Protein AF-A0A9X0HJ70-F1 (afdb_monomer)

Secondary structure (DSSP, 8-state):
-----------S--------------------------S--TTPEEEEEPPHHHHHHHHT-TT--------EEEEE-TTTS-SS-EEEEE--SSTTTTTS-TT-EEEEEEPPGGGGGGPPTTEEEEEEETTTEEEEEEEEEEGGGTEEEEE-SSTTSPPEEEETTTEEEEEEEEEEE-S----HHHHHHHHHHHHHHHHHHHHHHHHHHHHHHT-------------

Mean predicted aligned error: 16.43 Å

Organism: Solirubrum puertoriconensis (NCBI:txid1751427)

pLDDT: mean 73.76, std 23.4, range [25.69, 97.69]

Foldseek 3Di:
DDDDDDDDDDDDDDDDDDDDDDDDDDDDDDPPPPPPDPPDPVPWDKAFEFDPVLQVVLQVFPPPPPDRPRPDIDTHHCVQDPDAHKYKYAADDCQQPPVDDGRKIWIWGWDPPVCLQVDDFQFFKFWAFGNGGTHTFRWDDDVVVQWIWGHTPPPVDDIDIDHVVGTPTIITTRDMDDPDPDDPVVVVVVVVVVVVVVVVVVVVVVVVVVVVVPDDDPPPDDDDDDD

Radius of gyration: 34.44 Å; Cα contacts (8 Å, |Δi|>4): 300; chains: 1; bounding box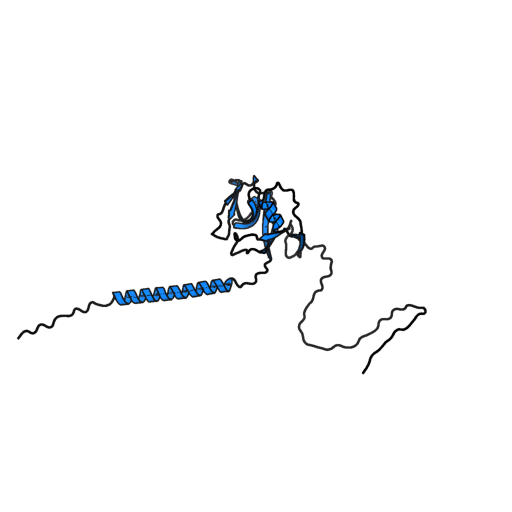: 66×74×134 Å

Sequence (227 aa):
MLKPDVIVRDGDQAFIAEAKNYAKPEVAHTDTHVVTLDSAHADNTAAPVYNVKAAANYLAGYDSQEQVEQLDVISFPRFMVKGGEHAVFPVIGDSMEPTFLAKDYVLCRKIPQSDWQYVNDLTVCVVVSKPHGLQLKRVKVRPDEHLVRCKSDNRRHHSFNLDFAEVVELWRFEWRLTANAENITEDIFLKVDRLEDNLEDLRQTFQSLVAASNVPLVRAGRNNPAQ

Structure (mmCIF, N/CA/C/O backbone):
data_AF-A0A9X0HJ70-F1
#
_entry.id   AF-A0A9X0HJ70-F1
#
loop_
_atom_site.group_PDB
_atom_site.id
_atom_site.type_symbol
_atom_site.label_atom_id
_atom_site.label_alt_id
_atom_site.label_comp_id
_atom_site.label_asym_id
_atom_site.label_entity_id
_atom_site.label_seq_id
_atom_site.pdbx_PDB_ins_code
_atom_site.Cartn_x
_atom_site.Cartn_y
_atom_site.Cartn_z
_atom_site.occupancy
_atom_site.B_iso_or_equiv
_atom_site.auth_seq_id
_atom_site.auth_comp_id
_atom_site.auth_asym_id
_atom_site.auth_atom_id
_atom_site.pdbx_PDB_model_num
ATOM 1 N N . MET A 1 1 ? 44.667 -46.709 17.890 1.00 39.22 1 MET A N 1
ATOM 2 C CA . MET A 1 1 ? 43.371 -46.814 17.187 1.00 39.22 1 MET A CA 1
ATOM 3 C C . MET A 1 1 ? 42.459 -47.669 18.055 1.00 39.22 1 MET A C 1
ATOM 5 O O . MET A 1 1 ? 42.966 -48.648 18.582 1.00 39.22 1 MET A O 1
ATOM 9 N N . LEU A 1 2 ? 41.182 -47.276 18.157 1.00 25.69 2 LEU A N 1
ATOM 10 C CA . LEU A 1 2 ? 40.052 -47.871 18.903 1.00 25.69 2 LEU A CA 1
ATOM 11 C C . LEU A 1 2 ? 39.732 -47.276 20.297 1.00 25.69 2 LEU A C 1
ATOM 13 O O . LEU A 1 2 ? 40.503 -47.390 21.243 1.00 25.69 2 LEU A O 1
ATOM 17 N N . LYS A 1 3 ? 38.535 -46.654 20.337 1.00 45.47 3 LYS A N 1
ATOM 18 C CA . LYS A 1 3 ? 37.554 -46.505 21.446 1.00 45.47 3 LYS A CA 1
ATOM 19 C C . LYS A 1 3 ? 37.466 -47.800 22.299 1.00 45.47 3 LYS A C 1
ATOM 21 O O . LYS A 1 3 ? 37.788 -48.832 21.708 1.00 45.47 3 LYS A O 1
ATOM 26 N N . PRO A 1 4 ? 36.954 -47.843 23.560 1.00 41.00 4 PRO A N 1
ATOM 27 C CA . PRO A 1 4 ? 35.772 -47.115 24.068 1.00 41.00 4 PRO A CA 1
ATOM 28 C C . PRO A 1 4 ? 35.747 -46.796 25.599 1.00 41.00 4 PRO A C 1
ATOM 30 O O . PRO A 1 4 ? 36.740 -46.961 26.296 1.00 41.00 4 PRO A O 1
ATOM 33 N N . ASP A 1 5 ? 34.569 -46.337 26.048 1.00 30.89 5 ASP A N 1
ATOM 34 C CA . ASP A 1 5 ? 33.936 -46.373 27.383 1.00 30.89 5 ASP A CA 1
ATOM 35 C C . ASP A 1 5 ? 34.541 -45.650 28.594 1.00 30.89 5 ASP A C 1
ATOM 37 O O . ASP A 1 5 ? 35.638 -45.959 29.042 1.00 30.89 5 ASP A O 1
ATOM 41 N N . VAL A 1 6 ? 33.695 -44.844 29.258 1.00 30.64 6 VAL A N 1
ATOM 42 C CA . VAL A 1 6 ? 33.570 -44.903 30.724 1.00 30.64 6 VAL A CA 1
ATOM 43 C C . VAL A 1 6 ? 32.093 -44.799 31.124 1.00 30.64 6 VAL A C 1
ATOM 45 O O . VAL A 1 6 ? 31.495 -43.727 31.134 1.00 30.64 6 VAL A O 1
ATOM 48 N N . ILE A 1 7 ? 31.529 -45.952 31.482 1.00 32.91 7 ILE A N 1
ATOM 49 C CA . ILE A 1 7 ? 30.473 -46.077 32.488 1.00 32.91 7 ILE A CA 1
ATOM 50 C C . ILE A 1 7 ? 31.190 -46.215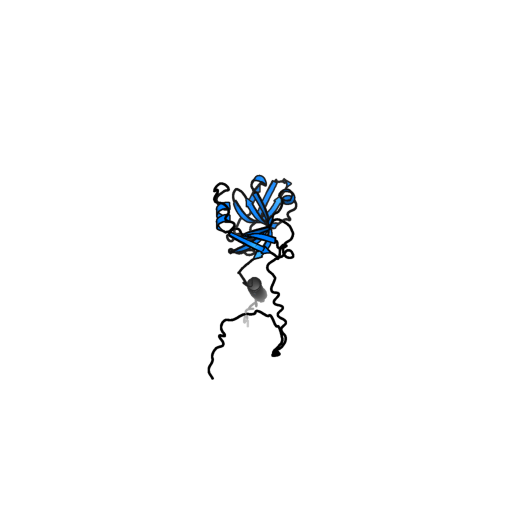 33.838 1.00 32.91 7 ILE A C 1
ATOM 52 O O . ILE A 1 7 ? 32.081 -47.055 33.955 1.00 32.91 7 ILE A O 1
ATOM 56 N N . VAL A 1 8 ? 30.767 -45.481 34.871 1.00 29.66 8 VAL A N 1
ATOM 57 C CA . VAL A 1 8 ? 30.983 -45.889 36.272 1.00 29.66 8 VAL A CA 1
ATOM 58 C C . VAL A 1 8 ? 29.644 -45.867 37.009 1.00 29.66 8 VAL A C 1
ATOM 60 O O . VAL A 1 8 ? 28.823 -44.975 36.810 1.00 29.66 8 VAL A O 1
ATOM 63 N N . ARG A 1 9 ? 29.430 -46.937 37.780 1.00 30.66 9 ARG A N 1
ATOM 64 C CA . ARG A 1 9 ? 28.230 -47.323 38.529 1.00 30.66 9 ARG A CA 1
ATOM 65 C C . ARG A 1 9 ? 28.126 -46.630 39.896 1.00 30.66 9 ARG A C 1
ATOM 67 O O . ARG A 1 9 ? 29.147 -46.306 40.482 1.00 30.66 9 ARG A O 1
ATOM 74 N N . ASP A 1 10 ? 26.874 -46.531 40.345 1.00 32.81 10 ASP A N 1
ATOM 75 C CA . ASP A 1 10 ? 26.283 -46.613 41.698 1.00 32.81 10 ASP A CA 1
ATOM 76 C C . ASP A 1 10 ? 27.148 -46.377 42.959 1.00 32.81 10 ASP A C 1
ATOM 78 O O . ASP A 1 10 ? 28.184 -47.014 43.147 1.00 32.81 10 ASP A O 1
ATOM 82 N N . GLY A 1 11 ? 26.618 -45.556 43.878 1.00 34.06 11 GLY A N 1
ATOM 83 C CA . GLY A 1 11 ? 27.112 -45.376 45.250 1.00 34.06 11 GLY A CA 1
ATOM 84 C C . GLY A 1 11 ? 27.466 -43.931 45.621 1.00 34.06 11 GLY A C 1
ATOM 85 O O . GLY A 1 11 ? 28.540 -43.457 45.281 1.00 34.06 11 GLY A O 1
ATOM 86 N N . ASP A 1 12 ? 26.544 -43.278 46.335 1.00 40.19 12 ASP A N 1
ATOM 87 C CA . ASP A 1 12 ? 26.685 -42.130 47.244 1.00 40.19 12 ASP A CA 1
ATOM 88 C C . ASP A 1 12 ? 27.698 -40.998 46.947 1.00 40.19 12 ASP A C 1
ATOM 90 O O . ASP A 1 12 ? 28.913 -41.157 47.001 1.00 40.19 12 ASP A O 1
ATOM 94 N N . GLN A 1 13 ? 27.120 -39.788 46.895 1.00 29.91 13 GLN A N 1
ATOM 95 C CA . GLN A 1 13 ? 27.697 -38.439 47.038 1.00 29.91 13 GLN A CA 1
ATOM 96 C C . GLN A 1 13 ? 27.885 -37.614 45.754 1.00 29.91 13 GLN A C 1
ATOM 98 O O . GLN A 1 13 ? 28.714 -37.874 44.889 1.00 29.91 13 GLN A O 1
ATOM 103 N N . ALA A 1 14 ? 27.101 -36.535 45.695 1.00 37.00 14 ALA A N 1
ATOM 104 C CA . ALA A 1 14 ? 27.207 -35.436 44.749 1.00 37.00 14 ALA A CA 1
ATOM 105 C C . ALA A 1 14 ? 28.241 -34.414 45.224 1.00 37.00 14 ALA A C 1
ATOM 107 O O . ALA A 1 14 ? 28.124 -33.988 46.365 1.00 37.00 14 ALA A O 1
ATOM 108 N N . PHE A 1 15 ? 29.133 -33.930 44.348 1.00 27.70 15 PHE A N 1
ATOM 109 C CA . PHE A 1 15 ? 29.767 -32.609 44.483 1.00 27.70 15 PHE A CA 1
ATOM 110 C C . PHE A 1 15 ? 30.166 -32.022 43.117 1.00 27.70 15 PHE A C 1
ATOM 112 O O . PHE A 1 15 ? 30.661 -32.718 42.234 1.00 27.70 15 PHE A O 1
ATOM 119 N N . ILE A 1 16 ? 29.927 -30.714 42.979 1.00 38.12 16 ILE A N 1
ATOM 120 C CA . ILE A 1 16 ? 30.311 -29.840 41.863 1.00 38.12 16 ILE A CA 1
ATOM 121 C C . ILE A 1 16 ? 31.795 -29.479 42.004 1.00 38.12 16 ILE A C 1
ATOM 123 O O . ILE A 1 16 ? 32.222 -29.080 43.087 1.00 38.12 16 ILE A O 1
ATOM 127 N N . ALA A 1 17 ? 32.558 -29.533 40.909 1.00 29.08 17 ALA A N 1
ATOM 128 C CA . ALA A 1 17 ? 33.852 -28.861 40.807 1.00 29.08 17 ALA A CA 1
ATOM 129 C C . ALA A 1 17 ? 34.117 -28.402 39.364 1.00 29.08 17 ALA A C 1
ATOM 131 O O . ALA A 1 17 ? 34.301 -29.212 38.457 1.00 29.08 17 ALA A O 1
ATOM 132 N N . GLU A 1 18 ? 34.151 -27.085 39.163 1.00 37.06 18 GLU A N 1
ATOM 133 C CA . GLU A 1 18 ? 34.793 -26.453 38.011 1.00 37.06 18 GLU A CA 1
ATOM 134 C C . GLU A 1 18 ? 36.319 -26.501 38.176 1.00 37.06 18 GLU A C 1
ATOM 136 O O . GLU A 1 18 ? 36.825 -26.180 39.250 1.00 37.06 18 GLU A O 1
ATOM 141 N N . ALA A 1 19 ? 37.053 -26.794 37.095 1.00 29.70 19 ALA A N 1
ATOM 142 C CA . ALA A 1 19 ? 38.222 -26.005 36.690 1.00 29.70 19 ALA A CA 1
ATOM 143 C C . ALA A 1 19 ? 38.851 -26.484 35.363 1.00 29.70 19 ALA A C 1
ATOM 145 O O . ALA A 1 19 ? 39.456 -27.548 35.289 1.00 29.70 19 ALA A O 1
ATOM 146 N N . LYS A 1 20 ? 38.863 -25.537 34.414 1.00 28.22 20 LYS A N 1
ATOM 147 C CA . LYS A 1 20 ? 39.987 -25.136 33.542 1.00 28.22 20 LYS A CA 1
ATOM 148 C C . LYS A 1 20 ? 40.281 -25.902 32.237 1.00 28.22 20 LYS A C 1
ATOM 150 O O . LYS A 1 20 ? 40.902 -26.954 32.214 1.00 28.22 20 LYS A O 1
ATOM 155 N N . ASN A 1 21 ? 39.978 -25.172 31.156 1.00 39.69 21 ASN A N 1
ATOM 156 C CA . ASN A 1 21 ? 40.839 -24.763 30.034 1.00 39.69 21 ASN A CA 1
ATOM 157 C C . ASN A 1 21 ? 41.731 -25.801 29.338 1.00 39.69 21 ASN A C 1
ATOM 159 O O . ASN A 1 21 ? 42.786 -26.168 29.846 1.00 39.69 21 ASN A O 1
ATOM 163 N N . TYR A 1 22 ? 41.427 -26.028 28.056 1.00 29.39 22 TYR A N 1
ATOM 164 C CA . TYR A 1 22 ? 42.431 -26.276 27.020 1.00 29.39 22 TYR A CA 1
ATOM 165 C C . TYR A 1 22 ? 42.235 -25.330 25.830 1.00 29.39 22 TYR A C 1
ATOM 167 O O . TYR A 1 22 ? 41.152 -24.806 25.585 1.00 29.39 22 TYR A O 1
ATOM 175 N N . ALA A 1 23 ? 43.361 -25.055 25.182 1.00 28.94 23 ALA A N 1
ATOM 176 C CA . ALA A 1 23 ? 43.704 -23.822 24.500 1.00 28.94 23 ALA A CA 1
ATOM 177 C C . ALA A 1 23 ? 43.106 -23.613 23.094 1.00 28.94 23 ALA A C 1
ATOM 179 O O . ALA A 1 23 ? 42.791 -24.542 22.356 1.00 28.94 23 ALA A O 1
ATOM 180 N N . LYS A 1 24 ? 43.062 -22.320 22.759 1.00 32.75 24 LYS A N 1
ATOM 181 C CA . LYS A 1 24 ? 42.784 -21.625 21.493 1.00 32.75 24 LYS A CA 1
ATOM 182 C C . LYS A 1 24 ? 43.475 -22.244 20.259 1.00 32.75 24 LYS A C 1
ATOM 184 O O . LYS A 1 24 ? 44.693 -22.421 20.297 1.00 32.75 24 LYS A O 1
ATOM 189 N N . PRO A 1 25 ? 42.779 -22.376 19.114 1.00 31.02 25 PRO A N 1
ATOM 190 C CA . PRO A 1 25 ? 43.375 -22.123 17.816 1.00 31.02 25 PRO A CA 1
ATOM 191 C C . PRO A 1 25 ? 42.965 -20.724 17.347 1.00 31.02 25 PRO A C 1
ATOM 193 O O . PRO A 1 25 ? 41.796 -20.352 17.293 1.00 31.02 25 PRO A O 1
ATOM 196 N N . GLU A 1 26 ? 43.979 -19.923 17.072 1.00 37.84 26 GLU A N 1
ATOM 197 C CA . GLU A 1 26 ? 43.878 -18.594 16.496 1.00 37.84 26 GLU A CA 1
ATOM 198 C C . GLU A 1 26 ? 43.617 -18.720 14.995 1.00 37.84 26 GLU A C 1
ATOM 200 O O . GLU A 1 26 ? 44.437 -19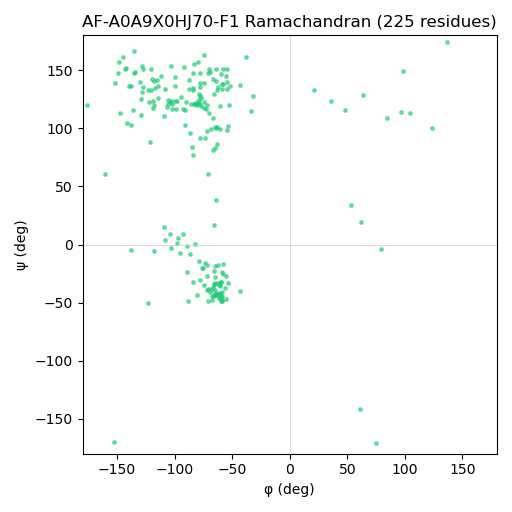.288 14.278 1.00 37.84 26 GLU A O 1
ATOM 205 N N . VAL A 1 27 ? 42.481 -18.202 14.525 1.00 39.16 27 VAL A N 1
ATOM 206 C CA . VAL A 1 27 ? 42.225 -17.972 13.100 1.00 39.16 27 VAL A CA 1
ATOM 207 C C . VAL A 1 27 ? 41.551 -16.607 12.953 1.00 39.16 27 VAL A C 1
ATOM 209 O O . VAL A 1 27 ? 40.717 -16.216 13.764 1.00 39.16 27 VAL A O 1
ATOM 212 N N . ALA A 1 28 ? 42.033 -15.875 11.956 1.00 35.72 28 ALA A N 1
ATOM 213 C CA . ALA A 1 28 ? 41.941 -14.439 11.746 1.00 35.72 28 ALA A CA 1
ATOM 214 C C . ALA A 1 28 ? 40.528 -13.821 11.757 1.00 35.72 28 ALA A C 1
ATOM 216 O O . ALA A 1 28 ? 39.546 -14.437 11.350 1.00 35.72 28 ALA A O 1
ATOM 217 N N . HIS A 1 29 ? 40.492 -12.550 12.176 1.00 46.09 29 HIS A N 1
ATOM 218 C CA . HIS A 1 29 ? 39.356 -11.628 12.199 1.00 46.09 29 HIS A CA 1
ATOM 219 C C . HIS A 1 29 ? 38.352 -11.795 11.049 1.00 46.09 29 HIS A C 1
ATOM 221 O O . HIS A 1 29 ? 38.619 -11.432 9.908 1.00 46.09 29 HIS A O 1
ATOM 227 N N . THR A 1 30 ? 37.137 -12.185 11.414 1.00 36.56 30 THR A N 1
ATOM 228 C CA . THR A 1 30 ? 35.912 -11.484 11.010 1.00 36.56 30 THR A CA 1
ATOM 229 C C . THR A 1 30 ? 34.994 -11.530 12.223 1.00 36.56 30 THR A C 1
ATOM 231 O O . THR A 1 30 ? 34.476 -12.591 12.567 1.00 36.56 30 THR A O 1
ATOM 234 N N . ASP A 1 31 ? 34.859 -10.406 12.929 1.00 35.50 31 ASP A N 1
ATOM 235 C CA . ASP A 1 31 ? 33.955 -10.274 14.075 1.00 35.50 31 ASP A CA 1
ATOM 236 C C . ASP A 1 31 ? 32.508 -10.423 13.591 1.00 35.50 31 ASP A C 1
ATOM 238 O O . ASP A 1 31 ? 31.802 -9.457 13.307 1.00 35.50 31 ASP A O 1
ATOM 242 N N . THR A 1 32 ? 32.053 -11.667 13.454 1.00 35.06 32 THR A N 1
ATOM 243 C CA . THR A 1 32 ? 30.634 -11.954 13.292 1.00 35.06 32 THR A CA 1
ATOM 244 C C . THR A 1 32 ? 30.028 -11.851 14.681 1.00 35.06 32 THR A C 1
ATOM 246 O O . THR A 1 32 ? 30.019 -12.814 15.447 1.00 35.06 32 THR A O 1
ATOM 249 N N . HIS A 1 33 ? 29.542 -10.661 15.025 1.00 42.81 33 HIS A N 1
ATOM 250 C CA . HIS A 1 33 ? 28.672 -10.475 16.179 1.00 42.81 33 HIS A CA 1
ATOM 251 C C . HIS A 1 33 ? 27.341 -11.187 15.907 1.00 42.81 33 HIS A C 1
ATOM 253 O O . HIS A 1 33 ? 26.361 -10.573 15.489 1.00 42.81 33 HIS A O 1
ATOM 259 N N . VAL A 1 34 ? 27.294 -12.503 16.118 1.00 38.47 34 VAL A N 1
ATOM 260 C CA . VAL A 1 34 ? 26.025 -13.221 16.228 1.00 38.47 34 VAL A CA 1
ATOM 261 C C . VAL A 1 34 ? 25.445 -12.846 17.584 1.00 38.47 34 VAL A C 1
ATOM 263 O O . VAL A 1 34 ? 25.760 -13.450 18.605 1.00 38.47 34 VAL A O 1
ATOM 266 N N . VAL A 1 35 ? 24.634 -11.792 17.604 1.00 43.62 35 VAL A N 1
ATOM 267 C CA . VAL A 1 35 ? 23.811 -11.479 18.768 1.00 43.62 35 VAL A CA 1
ATOM 268 C C . VAL A 1 35 ? 22.706 -12.529 18.806 1.00 43.62 35 VAL A C 1
ATOM 270 O O . VAL A 1 35 ? 21.715 -12.435 18.084 1.00 43.62 35 VAL A O 1
ATOM 273 N N . THR A 1 36 ? 22.889 -13.567 19.618 1.00 39.84 36 THR A N 1
ATOM 274 C CA . THR A 1 36 ? 21.786 -14.428 20.044 1.00 39.84 36 THR A CA 1
ATOM 275 C C . THR A 1 36 ? 20.849 -13.570 20.884 1.00 39.84 36 THR A C 1
ATOM 277 O O . THR A 1 36 ? 21.158 -13.240 22.026 1.00 39.84 36 THR A O 1
ATOM 280 N N . LEU A 1 37 ? 19.750 -13.121 20.277 1.00 46.22 37 LEU A N 1
ATOM 281 C CA . LEU A 1 37 ? 18.715 -12.362 20.968 1.00 46.22 37 LEU A CA 1
ATOM 282 C C . LEU A 1 37 ? 17.992 -13.306 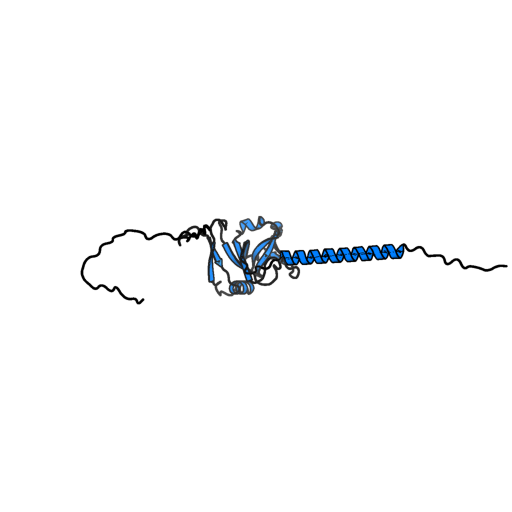21.931 1.00 46.22 37 LEU A C 1
ATOM 284 O O . LEU A 1 37 ? 17.312 -14.235 21.493 1.00 46.22 37 LEU A O 1
ATOM 288 N N . ASP A 1 38 ? 18.153 -13.060 23.231 1.00 44.31 38 ASP A N 1
ATOM 289 C CA . ASP A 1 38 ? 17.361 -13.711 24.267 1.00 44.31 38 ASP A CA 1
ATOM 290 C C . ASP A 1 38 ? 15.866 -13.511 23.987 1.00 44.31 38 ASP A C 1
ATOM 292 O O . ASP A 1 38 ? 15.384 -12.417 23.665 1.00 44.31 38 ASP A O 1
ATOM 296 N N . SER A 1 39 ? 15.131 -14.610 24.108 1.00 47.03 39 SER A N 1
ATOM 297 C CA . SER A 1 39 ? 13.713 -14.784 23.808 1.00 47.03 39 SER A CA 1
ATOM 298 C C . SER A 1 39 ? 12.794 -14.078 24.816 1.00 47.03 39 SER A C 1
ATOM 300 O O . SER A 1 39 ? 11.997 -14.723 25.493 1.00 47.03 39 SER A O 1
ATOM 302 N N . ALA A 1 40 ? 12.909 -12.753 24.929 1.00 48.69 40 ALA A N 1
ATOM 303 C CA . ALA A 1 40 ? 12.013 -11.905 25.716 1.00 48.69 40 ALA A CA 1
ATOM 304 C C . ALA A 1 40 ? 12.084 -10.426 25.280 1.00 48.69 40 ALA A C 1
ATOM 306 O O . ALA A 1 40 ? 12.428 -9.547 26.063 1.00 48.69 40 ALA A O 1
ATOM 307 N N . HIS A 1 41 ? 11.761 -10.107 24.024 1.00 54.31 41 HIS A N 1
ATOM 308 C CA . HIS A 1 41 ? 11.514 -8.711 23.638 1.00 54.31 41 HIS A CA 1
ATOM 309 C C . HIS A 1 41 ? 10.061 -8.328 23.949 1.00 54.31 41 HIS A C 1
ATOM 311 O O . HIS A 1 41 ? 9.222 -8.258 23.052 1.00 54.31 41 HIS A O 1
ATOM 317 N N . ALA A 1 42 ? 9.767 -8.076 25.228 1.00 57.28 42 ALA A N 1
ATOM 318 C CA . ALA A 1 42 ? 8.451 -7.618 25.690 1.00 57.28 42 ALA A CA 1
ATOM 319 C C . ALA A 1 42 ? 7.985 -6.298 25.029 1.00 57.28 42 ALA A C 1
ATOM 321 O O . ALA A 1 42 ? 6.797 -5.994 25.045 1.00 57.28 42 ALA A O 1
ATOM 322 N N . ASP A 1 43 ? 8.906 -5.555 24.404 1.00 70.69 43 ASP A N 1
ATOM 323 C CA . ASP A 1 43 ? 8.649 -4.261 23.762 1.00 70.69 43 ASP A CA 1
ATOM 324 C C . ASP A 1 43 ? 8.445 -4.326 22.238 1.00 70.69 43 ASP A C 1
ATOM 326 O O . ASP A 1 43 ? 8.269 -3.285 21.593 1.00 70.69 43 ASP A O 1
ATOM 330 N N . ASN A 1 44 ? 8.483 -5.515 21.631 1.00 81.88 44 ASN A N 1
ATOM 331 C CA . ASN A 1 44 ? 8.237 -5.649 20.198 1.00 81.88 44 ASN A CA 1
ATOM 332 C C . ASN A 1 44 ? 6.767 -5.394 19.845 1.00 81.88 44 ASN A C 1
ATOM 334 O O . ASN A 1 44 ? 5.849 -5.656 20.619 1.00 81.88 44 ASN A O 1
ATOM 338 N N . THR A 1 45 ? 6.538 -4.904 18.629 1.00 82.56 45 THR A N 1
ATOM 339 C CA . THR A 1 45 ? 5.190 -4.691 18.099 1.00 82.56 45 THR A CA 1
ATOM 340 C C . THR A 1 45 ? 4.746 -5.923 17.328 1.00 82.56 45 THR A C 1
ATOM 342 O O . THR A 1 45 ? 5.328 -6.274 16.303 1.00 82.56 45 THR A O 1
ATOM 345 N N . ALA A 1 46 ? 3.697 -6.572 17.820 1.00 85.31 46 ALA A N 1
ATOM 346 C CA . ALA A 1 46 ? 3.020 -7.654 17.126 1.00 85.31 46 ALA A CA 1
ATOM 347 C C . ALA A 1 46 ? 2.110 -7.092 16.024 1.00 85.31 46 ALA A C 1
ATOM 349 O O . ALA A 1 46 ? 1.252 -6.255 16.301 1.00 85.31 46 ALA A O 1
ATOM 350 N N . ALA A 1 47 ? 2.273 -7.569 14.792 1.00 86.75 47 ALA A N 1
ATOM 351 C CA . ALA A 1 47 ? 1.384 -7.259 13.681 1.00 86.75 47 ALA A CA 1
ATOM 352 C C . ALA A 1 47 ? 0.740 -8.557 13.154 1.00 86.75 47 ALA A C 1
ATOM 354 O O . ALA A 1 47 ? 1.468 -9.445 12.692 1.00 86.75 47 ALA A O 1
ATOM 355 N N . PRO A 1 48 ? -0.598 -8.702 13.215 1.00 86.69 48 PRO A N 1
ATOM 356 C CA . PRO A 1 48 ? -1.293 -9.829 12.610 1.00 86.69 48 PRO A CA 1
ATOM 357 C C . PRO A 1 48 ? -1.125 -9.820 11.090 1.00 86.69 48 PRO A C 1
ATOM 359 O O . PRO A 1 48 ? -1.185 -8.767 10.445 1.00 86.69 48 PRO A O 1
ATOM 362 N N . VAL A 1 49 ? -0.939 -11.008 10.523 1.00 85.56 49 VAL A N 1
ATOM 363 C CA . VAL A 1 49 ? -0.870 -11.234 9.081 1.00 85.56 49 VAL A CA 1
ATOM 364 C C . VAL A 1 49 ? -2.229 -11.705 8.582 1.00 85.56 49 VAL A C 1
ATOM 366 O O . VAL A 1 49 ? -2.759 -12.720 9.034 1.00 85.56 49 VAL A O 1
ATOM 369 N N . TYR A 1 50 ? -2.783 -10.974 7.621 1.00 80.62 50 TYR A N 1
ATOM 370 C CA . TYR A 1 50 ? -4.014 -11.343 6.933 1.00 80.62 50 TYR A CA 1
ATOM 371 C C . TYR A 1 50 ? -3.694 -12.254 5.735 1.00 80.62 50 TYR A C 1
ATOM 373 O O . TYR A 1 50 ? -2.712 -12.051 5.024 1.00 80.62 50 TYR A O 1
ATOM 381 N N . ASN A 1 51 ? -4.526 -13.266 5.483 1.00 67.44 51 ASN A N 1
ATOM 382 C CA . ASN A 1 51 ? -4.391 -14.172 4.333 1.00 67.44 51 ASN A CA 1
ATOM 383 C C . ASN A 1 51 ? -5.193 -13.681 3.121 1.00 67.44 51 ASN A C 1
ATOM 385 O O . ASN A 1 51 ? -6.230 -13.036 3.250 1.00 67.44 51 ASN A O 1
ATOM 389 N N . VAL A 1 52 ? -4.732 -14.064 1.931 1.00 57.38 52 VAL A N 1
ATOM 390 C CA . VAL A 1 52 ? -5.448 -14.001 0.650 1.00 57.38 52 VAL A CA 1
ATOM 391 C C . VAL A 1 52 ? -6.916 -14.460 0.751 1.00 57.38 52 VAL A C 1
ATOM 393 O O . VAL A 1 52 ? -7.780 -13.815 0.168 1.00 57.38 52 VAL A O 1
ATOM 396 N N . LYS A 1 53 ? -7.234 -15.513 1.519 1.00 52.16 53 LYS A N 1
ATOM 397 C CA . LYS A 1 53 ? -8.615 -15.965 1.787 1.00 52.16 53 LYS A CA 1
ATOM 398 C C . LYS A 1 53 ? -9.429 -14.946 2.583 1.00 52.16 53 LYS A C 1
ATOM 400 O O . LYS A 1 53 ? -10.569 -14.682 2.229 1.00 52.16 53 LYS A O 1
ATOM 405 N N . ALA A 1 54 ? -8.835 -14.323 3.601 1.00 50.34 54 ALA A N 1
ATOM 406 C CA . ALA A 1 54 ? -9.494 -13.249 4.338 1.00 50.34 54 ALA A CA 1
ATOM 407 C C . ALA A 1 54 ? -9.774 -12.056 3.414 1.00 50.34 54 ALA A C 1
ATOM 409 O O . ALA A 1 54 ? -10.874 -11.519 3.417 1.00 50.34 54 ALA A O 1
ATOM 410 N N . ALA A 1 55 ? -8.822 -11.692 2.551 1.00 49.22 55 ALA A N 1
ATOM 411 C CA . ALA A 1 55 ? -9.017 -10.645 1.550 1.00 49.22 55 ALA A CA 1
ATOM 412 C C . ALA A 1 55 ? -10.083 -11.001 0.490 1.00 49.22 55 ALA A C 1
ATOM 414 O O . ALA A 1 55 ? -10.812 -10.117 0.044 1.00 49.22 55 ALA A O 1
ATOM 415 N N . ALA A 1 56 ? -10.221 -12.282 0.125 1.00 46.09 56 ALA A N 1
ATOM 416 C CA . ALA A 1 56 ? -11.299 -12.776 -0.734 1.00 46.09 56 ALA A CA 1
ATOM 417 C C . ALA A 1 56 ? -12.676 -12.719 -0.044 1.00 46.09 56 ALA A C 1
ATOM 419 O O . ALA A 1 56 ? -13.648 -12.316 -0.678 1.00 46.09 56 ALA A O 1
ATOM 420 N N . ASN A 1 57 ? -12.753 -13.013 1.257 1.00 47.12 57 ASN A N 1
ATOM 421 C CA . ASN A 1 57 ? -13.974 -12.822 2.047 1.00 47.12 57 ASN A CA 1
ATOM 422 C C . ASN A 1 57 ? -14.324 -11.329 2.186 1.00 47.12 57 ASN A C 1
ATOM 424 O O . ASN A 1 57 ? -15.488 -10.965 2.060 1.00 47.12 57 ASN A O 1
ATOM 428 N N . TYR A 1 58 ? -13.331 -10.439 2.328 1.00 49.44 58 TYR A N 1
ATOM 429 C CA . TYR A 1 58 ? -13.571 -8.989 2.272 1.00 49.44 58 TYR A CA 1
ATOM 430 C C . TYR A 1 58 ? -14.158 -8.548 0.920 1.00 49.44 58 TYR A C 1
ATOM 432 O O . TYR A 1 58 ? -14.991 -7.645 0.890 1.00 49.44 58 TYR A O 1
ATOM 440 N N . LEU A 1 59 ? -13.750 -9.166 -0.195 1.00 47.41 59 LEU A N 1
ATOM 441 C CA . LEU A 1 59 ? -14.291 -8.891 -1.535 1.00 47.41 59 LEU A CA 1
ATOM 442 C C . LEU A 1 59 ? -15.725 -9.417 -1.734 1.00 47.41 59 LEU A C 1
ATOM 444 O O . LEU A 1 59 ? -16.459 -8.853 -2.541 1.00 47.41 59 LEU A O 1
ATOM 448 N N . ALA A 1 60 ? -16.129 -10.470 -1.016 1.00 50.00 60 ALA A N 1
ATOM 449 C CA . ALA A 1 60 ? -17.436 -11.123 -1.159 1.00 50.00 60 ALA A CA 1
ATOM 450 C C . ALA A 1 60 ? -18.584 -10.422 -0.402 1.00 50.00 60 ALA A C 1
ATOM 452 O O . ALA A 1 60 ? -19.735 -10.846 -0.495 1.00 50.00 60 ALA A O 1
ATOM 453 N N . GLY A 1 61 ? -18.294 -9.319 0.290 1.00 42.84 61 GLY A N 1
ATOM 454 C CA . GLY A 1 61 ? -19.264 -8.577 1.086 1.00 42.84 61 GLY A CA 1
ATOM 455 C C . GLY A 1 61 ? -19.188 -8.939 2.567 1.00 42.84 61 GLY A C 1
ATOM 456 O O . GLY A 1 61 ? -18.855 -10.054 2.955 1.00 42.84 61 GLY A O 1
ATOM 457 N N . TYR A 1 62 ? -19.511 -7.957 3.404 1.00 43.59 62 TYR A N 1
ATOM 458 C CA . TYR A 1 62 ? -19.406 -7.975 4.870 1.00 43.59 62 TYR A CA 1
ATOM 459 C C . TYR A 1 62 ? -20.354 -8.982 5.575 1.00 43.59 62 TYR A C 1
ATOM 461 O O . TYR A 1 62 ? -20.600 -8.844 6.769 1.00 43.59 62 TYR A O 1
ATOM 469 N N . ASP A 1 63 ? -20.916 -9.961 4.856 1.00 39.34 63 ASP A N 1
ATOM 470 C CA . ASP A 1 63 ? -22.062 -10.776 5.296 1.00 39.34 63 ASP A CA 1
ATOM 471 C C . ASP A 1 63 ? -21.763 -12.282 5.424 1.00 39.34 63 ASP A C 1
ATOM 473 O O . ASP A 1 63 ? -22.573 -13.044 5.947 1.00 39.34 63 ASP A O 1
ATOM 477 N N . SER A 1 64 ? -20.574 -12.745 5.025 1.00 40.00 64 SER A N 1
ATOM 478 C CA . SER A 1 64 ? -20.119 -14.089 5.390 1.00 40.00 64 SER A CA 1
ATOM 479 C C . SER A 1 64 ? -19.342 -14.021 6.704 1.00 40.00 64 SER A C 1
ATOM 481 O O . SER A 1 64 ? -18.174 -13.632 6.722 1.00 40.00 64 SER A O 1
ATOM 483 N N . GLN A 1 65 ? -19.983 -14.426 7.804 1.00 36.47 65 GLN A N 1
ATOM 484 C CA . GLN A 1 65 ? -19.376 -14.678 9.121 1.00 36.47 65 GLN A CA 1
ATOM 485 C C . GLN A 1 65 ? -18.358 -15.843 9.115 1.00 36.47 65 GLN A C 1
ATOM 487 O O . GLN A 1 65 ? -18.279 -16.613 10.068 1.00 36.47 65 GLN A O 1
ATOM 492 N N . GLU A 1 66 ? -17.555 -16.001 8.067 1.00 41.00 66 GLU A N 1
ATOM 493 C CA . GLU A 1 66 ? -16.347 -16.813 8.152 1.00 41.00 66 GLU A CA 1
ATOM 494 C C . GLU A 1 66 ? -15.242 -15.900 8.670 1.00 41.00 66 GLU A C 1
ATOM 496 O O . GLU A 1 66 ? -14.667 -15.098 7.930 1.00 41.00 66 GLU A O 1
ATOM 501 N N . GLN A 1 67 ? -15.053 -15.972 9.993 1.00 41.84 67 GLN A N 1
ATOM 502 C CA . GLN A 1 67 ? -14.006 -15.304 10.760 1.00 41.84 67 GLN A CA 1
ATOM 503 C C . GLN A 1 67 ? -12.731 -15.156 9.935 1.00 41.84 67 GLN A C 1
ATOM 505 O O . GLN A 1 67 ? -12.200 -16.126 9.400 1.00 41.84 67 GLN A O 1
ATOM 510 N N . VAL A 1 68 ? -12.227 -13.926 9.872 1.00 45.28 68 VAL A N 1
ATOM 511 C CA . VAL A 1 68 ? -10.883 -13.645 9.386 1.00 45.28 68 VAL A CA 1
ATOM 512 C C . VAL A 1 68 ? -9.911 -14.507 10.189 1.00 45.28 68 VAL A C 1
ATOM 514 O O . VAL A 1 68 ? -9.636 -14.218 11.351 1.00 45.28 68 VAL A O 1
ATOM 517 N N . GLU A 1 69 ? -9.438 -15.602 9.597 1.00 48.00 69 GLU A N 1
ATOM 518 C CA . GLU A 1 69 ? -8.428 -16.448 10.221 1.00 48.00 69 GLU A CA 1
ATOM 519 C C . GLU A 1 69 ? -7.122 -15.651 10.271 1.00 48.00 69 GLU A C 1
ATOM 521 O O . GLU A 1 69 ? -6.404 -15.510 9.277 1.00 48.00 69 GLU A O 1
ATOM 526 N N . GLN A 1 70 ? -6.846 -15.073 11.439 1.00 53.47 70 GLN A N 1
ATOM 527 C CA . GLN A 1 70 ? -5.530 -14.574 11.805 1.00 53.47 70 GLN A CA 1
ATOM 528 C C . GLN A 1 70 ? -4.595 -15.783 11.849 1.00 53.47 70 GLN A C 1
ATOM 530 O O . GLN A 1 70 ? -4.637 -16.563 12.797 1.00 53.47 70 GLN A O 1
ATOM 535 N N . LEU A 1 71 ? -3.805 -15.973 10.794 1.00 60.62 71 LEU A N 1
ATOM 536 C CA . LEU A 1 71 ? -2.968 -17.167 10.677 1.00 60.62 71 LEU A CA 1
ATOM 537 C C . LEU A 1 71 ? -1.693 -17.042 11.494 1.00 60.62 71 LEU A C 1
ATOM 539 O O . LEU A 1 71 ? -1.345 -17.975 12.205 1.00 60.62 71 LEU A O 1
ATOM 543 N N . ASP A 1 72 ? -1.047 -15.876 11.437 1.00 72.25 72 ASP A N 1
ATOM 544 C CA . ASP A 1 72 ? 0.270 -15.671 12.026 1.00 72.25 72 ASP A CA 1
ATOM 545 C C . ASP A 1 72 ? 0.450 -14.234 12.528 1.00 72.25 72 ASP A C 1
ATOM 547 O O . ASP A 1 72 ? -0.212 -13.292 12.079 1.00 72.25 72 ASP A O 1
ATOM 551 N N . VAL A 1 73 ? 1.366 -14.058 13.478 1.00 81.44 73 VAL A N 1
ATOM 552 C CA . VAL A 1 73 ? 1.775 -12.752 14.006 1.00 81.44 73 VAL A CA 1
ATOM 553 C C . VAL A 1 73 ? 3.253 -12.565 13.716 1.00 81.44 73 VAL A C 1
ATOM 555 O O . VAL A 1 73 ? 4.082 -13.366 14.146 1.00 81.44 73 VAL A O 1
ATOM 558 N N . ILE A 1 74 ? 3.594 -11.481 13.024 1.00 86.19 74 ILE A N 1
ATOM 559 C CA . ILE A 1 74 ? 4.988 -11.077 12.846 1.00 86.19 74 ILE A CA 1
ATOM 560 C C . ILE A 1 74 ? 5.327 -10.064 13.938 1.00 86.19 74 ILE A C 1
ATOM 562 O O . ILE A 1 74 ? 4.630 -9.068 14.128 1.00 86.19 74 ILE A O 1
ATOM 566 N N . SER A 1 75 ? 6.406 -10.332 14.670 1.00 86.94 75 SER A N 1
ATOM 567 C CA . SER A 1 75 ? 6.939 -9.434 15.693 1.00 86.94 75 SER A CA 1
ATOM 568 C C . SER A 1 75 ? 7.977 -8.501 15.073 1.00 86.94 75 SER A C 1
ATOM 570 O O . SER A 1 75 ? 9.049 -8.947 14.668 1.00 86.94 75 SER A O 1
ATOM 572 N N . PHE A 1 76 ? 7.692 -7.202 15.062 1.00 87.44 76 PHE A N 1
ATOM 573 C CA . PHE A 1 76 ? 8.608 -6.168 14.591 1.00 87.44 76 PHE A CA 1
ATOM 574 C C . PHE A 1 76 ? 9.321 -5.482 15.765 1.00 87.44 76 PHE A C 1
ATOM 576 O O . PHE A 1 76 ? 8.672 -5.117 16.752 1.00 87.44 76 PHE A O 1
ATOM 583 N N . PRO A 1 77 ? 10.641 -5.246 15.672 1.00 87.25 77 PRO A N 1
ATOM 584 C CA . PRO A 1 77 ? 11.346 -4.407 16.630 1.00 87.25 77 PRO A CA 1
ATOM 585 C C . PRO A 1 77 ? 10.760 -2.993 16.693 1.00 87.25 77 PRO A C 1
ATOM 587 O O . PRO A 1 77 ? 10.490 -2.370 15.665 1.00 87.25 77 PRO A O 1
ATOM 590 N N . ARG A 1 78 ? 10.633 -2.437 17.901 1.00 82.56 78 ARG A N 1
ATOM 591 C CA . ARG A 1 78 ? 10.031 -1.111 18.144 1.00 82.56 78 ARG A CA 1
ATOM 592 C C . ARG A 1 78 ? 10.719 0.050 17.417 1.00 82.56 78 ARG A C 1
ATOM 594 O O . ARG A 1 78 ? 10.106 1.083 17.193 1.00 82.56 78 ARG A O 1
ATOM 601 N N . PHE A 1 79 ? 11.992 -0.084 17.052 1.00 84.44 79 PHE A N 1
ATOM 602 C CA . PHE A 1 79 ? 12.684 0.956 16.287 1.00 84.44 79 PHE A CA 1
ATOM 603 C C . PHE A 1 79 ? 12.272 0.984 14.804 1.00 84.44 79 PHE A C 1
ATOM 605 O O . PHE A 1 79 ? 12.477 1.999 14.142 1.00 84.44 79 PHE A O 1
ATOM 612 N N . MET A 1 80 ? 11.700 -0.107 14.276 1.00 86.44 80 MET A N 1
ATOM 613 C CA . MET A 1 80 ? 11.253 -0.197 12.880 1.00 86.44 80 MET A CA 1
ATOM 614 C C . MET A 1 80 ? 9.852 0.377 12.669 1.00 86.44 80 MET A C 1
ATOM 616 O O . MET A 1 80 ? 9.556 0.900 11.595 1.00 86.44 80 MET A O 1
ATOM 620 N N . VAL A 1 81 ? 8.992 0.266 13.681 1.00 86.44 81 VAL A N 1
ATOM 621 C CA . VAL A 1 81 ? 7.577 0.642 13.608 1.00 86.44 81 VAL A CA 1
ATOM 622 C C . VAL A 1 81 ? 7.251 1.661 14.683 1.00 86.44 81 VAL A C 1
ATOM 624 O O . VAL A 1 81 ? 7.631 1.525 15.844 1.00 86.44 81 VAL A O 1
ATOM 627 N N . LYS A 1 82 ? 6.555 2.729 14.300 1.00 80.00 82 LYS A N 1
ATOM 628 C CA . LYS A 1 82 ? 6.119 3.744 15.267 1.00 80.00 82 LYS A CA 1
ATOM 629 C C . LYS A 1 82 ? 4.947 3.185 16.077 1.00 80.00 82 LYS A C 1
ATOM 631 O O . LYS A 1 82 ? 4.328 2.218 15.671 1.00 80.00 82 LYS A O 1
ATOM 636 N N . GLY A 1 83 ? 4.613 3.775 17.225 1.00 80.94 83 GLY A N 1
ATOM 637 C CA . GLY A 1 83 ? 3.449 3.314 18.000 1.00 80.94 83 GLY A CA 1
ATOM 638 C C . GLY A 1 83 ? 2.147 3.373 17.186 1.00 80.94 83 GLY A C 1
ATOM 639 O O . GLY A 1 83 ? 2.021 4.227 16.314 1.00 80.94 83 GLY A O 1
ATOM 640 N N . GLY A 1 84 ? 1.185 2.496 17.473 1.00 85.75 84 GLY A N 1
ATOM 641 C CA . GLY A 1 84 ? -0.103 2.406 16.774 1.00 85.75 84 GLY A CA 1
ATOM 642 C C . GLY A 1 84 ? -0.497 0.960 16.470 1.00 85.75 84 GLY A C 1
ATOM 643 O O . GLY A 1 84 ? 0.282 0.038 16.703 1.00 85.75 84 GLY A O 1
ATOM 644 N N . GLU A 1 85 ? -1.703 0.762 15.942 1.00 90.06 85 GLU A N 1
ATOM 645 C CA . GLU A 1 85 ? -2.157 -0.549 15.468 1.00 90.06 85 GLU A CA 1
ATOM 646 C C . GLU A 1 85 ? -1.546 -0.849 14.098 1.00 90.06 85 GLU A C 1
ATOM 648 O O . GLU A 1 85 ? -1.651 -0.033 13.178 1.00 90.06 85 GLU A O 1
ATOM 653 N N . HIS A 1 86 ? -0.913 -2.014 13.965 1.00 92.06 86 HIS A N 1
ATOM 654 C CA . HIS A 1 86 ? -0.270 -2.457 12.731 1.00 92.06 86 HIS A CA 1
ATOM 655 C C . HIS A 1 86 ? -0.892 -3.755 12.248 1.00 92.06 86 HIS A C 1
ATOM 657 O O . HIS A 1 86 ? -1.350 -4.558 13.052 1.00 92.06 86 HIS A O 1
ATOM 663 N N . ALA A 1 87 ? -0.873 -3.965 10.940 1.00 90.88 87 ALA A N 1
ATOM 664 C CA . ALA A 1 87 ? -1.324 -5.188 10.300 1.00 90.88 87 ALA A CA 1
ATOM 665 C C . ALA A 1 87 ? -0.523 -5.422 9.020 1.00 90.88 87 ALA A C 1
ATOM 667 O O . ALA A 1 87 ? -0.115 -4.472 8.346 1.00 90.88 87 ALA A O 1
ATOM 668 N N . VAL A 1 88 ? -0.298 -6.688 8.684 1.00 92.38 88 VAL A N 1
ATOM 669 C CA . VAL A 1 88 ? 0.369 -7.088 7.446 1.00 92.38 88 VAL A CA 1
ATOM 670 C C . VAL A 1 88 ? -0.673 -7.639 6.484 1.00 92.38 88 VAL A C 1
ATOM 672 O O . VAL A 1 88 ? -1.391 -8.584 6.808 1.00 92.38 88 VAL A O 1
ATOM 675 N N . PHE A 1 89 ? -0.739 -7.061 5.290 1.00 91.06 89 PHE A N 1
ATOM 676 C CA . PHE A 1 89 ? -1.709 -7.427 4.265 1.00 91.06 89 PHE A CA 1
ATOM 677 C C . PHE A 1 89 ? -1.019 -8.011 3.031 1.00 91.06 89 PHE A C 1
ATOM 679 O O . PHE A 1 89 ? 0.028 -7.503 2.628 1.00 91.06 89 PHE A O 1
ATOM 686 N N . PRO A 1 90 ? -1.593 -9.042 2.396 1.00 89.94 90 PRO A N 1
ATOM 687 C CA . PRO A 1 90 ? -1.073 -9.573 1.150 1.00 89.94 90 PRO A CA 1
ATOM 688 C C . PRO A 1 90 ? -1.481 -8.656 -0.006 1.00 89.94 90 PRO A C 1
ATOM 690 O O . PRO A 1 90 ? -2.620 -8.189 -0.083 1.00 89.94 90 PRO A O 1
ATOM 693 N N . VAL A 1 91 ? -0.564 -8.420 -0.938 1.00 90.25 91 VAL A N 1
ATOM 694 C CA . VAL A 1 91 ? -0.855 -7.730 -2.194 1.00 90.25 91 VAL A CA 1
ATOM 695 C C . VAL A 1 91 ? -1.484 -8.725 -3.163 1.00 90.25 91 VAL A C 1
ATOM 697 O O . VAL A 1 91 ? -0.890 -9.750 -3.511 1.00 90.25 91 VAL A O 1
ATOM 700 N N . ILE A 1 92 ? -2.705 -8.410 -3.593 1.00 85.12 92 ILE A N 1
ATOM 701 C CA . ILE A 1 92 ? -3.515 -9.251 -4.476 1.00 85.12 92 ILE A CA 1
ATOM 702 C C . ILE A 1 92 ? -3.764 -8.521 -5.792 1.00 85.12 92 ILE A C 1
ATOM 704 O O . ILE A 1 92 ? -4.154 -7.351 -5.813 1.00 85.12 92 ILE A O 1
ATOM 708 N N . GLY A 1 93 ? -3.584 -9.256 -6.888 1.00 86.62 93 GLY A N 1
ATOM 709 C CA . GLY A 1 93 ? -3.751 -8.741 -8.240 1.00 86.62 93 GLY A CA 1
ATOM 710 C C . GLY A 1 93 ? -2.600 -7.839 -8.685 1.00 86.62 93 GLY A C 1
ATOM 711 O O . GLY A 1 93 ? -1.573 -7.726 -8.023 1.00 86.62 93 GLY A O 1
ATOM 712 N N . ASP A 1 94 ? -2.804 -7.195 -9.827 1.00 89.62 94 ASP A N 1
ATOM 713 C CA . ASP A 1 94 ? -1.801 -6.428 -10.572 1.00 89.62 94 ASP A CA 1
ATOM 714 C C . ASP A 1 94 ? -2.033 -4.908 -10.491 1.00 89.62 94 ASP A C 1
ATOM 716 O O . ASP A 1 94 ? -1.352 -4.117 -11.141 1.00 89.62 94 ASP A O 1
ATOM 720 N N . SER A 1 95 ? -3.027 -4.455 -9.722 1.00 90.31 95 SER A N 1
ATOM 721 C CA . SER A 1 95 ? -3.476 -3.056 -9.774 1.00 90.31 95 SER A CA 1
ATOM 722 C C . SER A 1 95 ? -2.434 -2.041 -9.291 1.00 90.31 95 SER A C 1
ATOM 724 O O . SER A 1 95 ? -2.477 -0.868 -9.664 1.00 90.31 95 SER A O 1
ATOM 726 N N . MET A 1 96 ? -1.488 -2.483 -8.469 1.00 93.69 96 MET A N 1
ATOM 727 C CA . MET A 1 96 ? -0.411 -1.647 -7.946 1.00 93.69 96 MET A CA 1
ATOM 728 C C . MET A 1 96 ? 0.934 -1.911 -8.634 1.00 93.69 96 MET A C 1
ATOM 730 O O . MET A 1 96 ? 1.950 -1.354 -8.214 1.00 93.69 96 MET A O 1
ATOM 734 N N . GLU A 1 97 ? 0.950 -2.696 -9.713 1.00 90.69 97 GLU A N 1
ATOM 735 C CA . GLU A 1 97 ? 2.143 -2.876 -10.536 1.00 90.69 97 GLU A CA 1
ATOM 736 C C . GLU A 1 97 ? 2.511 -1.566 -11.258 1.00 90.69 97 GLU A C 1
ATOM 738 O O . GLU A 1 97 ? 1.624 -0.824 -11.694 1.00 90.69 97 GLU A O 1
ATOM 743 N N . PRO A 1 98 ? 3.810 -1.250 -11.406 1.00 88.69 98 PRO A N 1
ATOM 744 C CA . PRO A 1 98 ? 4.973 -2.074 -11.049 1.00 88.69 98 PRO A CA 1
ATOM 745 C C . PRO A 1 98 ? 5.471 -1.885 -9.603 1.00 88.69 98 PRO A C 1
ATOM 747 O O . PRO A 1 98 ? 6.450 -2.507 -9.206 1.00 88.69 98 PRO A O 1
ATOM 750 N N . THR A 1 99 ? 4.851 -1.004 -8.814 1.00 89.88 99 THR A N 1
ATOM 751 C CA . THR A 1 99 ? 5.350 -0.628 -7.478 1.00 89.88 99 THR A CA 1
ATOM 752 C C . THR A 1 99 ? 5.223 -1.764 -6.462 1.00 89.88 99 THR A C 1
ATOM 754 O O . THR A 1 99 ? 6.117 -1.979 -5.639 1.00 89.88 99 THR A O 1
ATOM 757 N N . PHE A 1 100 ? 4.099 -2.474 -6.511 1.00 91.75 100 PHE A N 1
ATOM 758 C CA . PHE A 1 100 ? 3.803 -3.623 -5.665 1.00 91.75 100 PHE A CA 1
ATOM 759 C C . PHE A 1 100 ? 3.370 -4.777 -6.550 1.00 91.75 100 PHE A C 1
ATOM 761 O O . PHE A 1 100 ? 2.511 -4.603 -7.418 1.00 91.75 100 PHE A O 1
ATOM 768 N N . LEU A 1 101 ? 3.966 -5.936 -6.315 1.00 90.19 101 LEU A N 1
ATOM 769 C CA . LEU A 1 101 ? 3.718 -7.136 -7.093 1.00 90.19 101 LEU A CA 1
ATOM 770 C C . LEU A 1 101 ? 2.807 -8.078 -6.315 1.00 90.19 101 LEU A C 1
ATOM 772 O O . LEU A 1 101 ? 2.783 -8.086 -5.081 1.00 90.19 101 LEU A O 1
ATOM 776 N N . ALA A 1 102 ? 2.067 -8.912 -7.040 1.00 86.62 102 ALA A N 1
ATOM 777 C CA . ALA A 1 102 ? 1.342 -10.005 -6.411 1.00 86.62 102 ALA A CA 1
ATOM 778 C C . ALA A 1 102 ? 2.309 -10.873 -5.584 1.00 86.62 102 ALA A C 1
ATOM 780 O O . ALA A 1 102 ? 3.413 -11.176 -6.040 1.00 86.62 102 ALA A O 1
ATOM 781 N N . LYS A 1 103 ? 1.859 -11.320 -4.401 1.00 85.00 103 LYS A N 1
ATOM 782 C CA . LYS A 1 103 ? 2.641 -12.049 -3.371 1.00 85.00 103 LYS A CA 1
ATOM 783 C C . LYS A 1 103 ? 3.547 -11.184 -2.489 1.00 85.00 103 LYS A C 1
ATOM 785 O O . LYS A 1 103 ? 4.120 -11.725 -1.543 1.00 85.00 103 LYS A O 1
ATOM 790 N N . ASP A 1 104 ? 3.648 -9.879 -2.733 1.00 91.56 104 ASP A N 1
ATOM 791 C CA . ASP A 1 104 ? 4.215 -8.974 -1.735 1.00 91.56 104 ASP A CA 1
ATOM 792 C C . ASP A 1 104 ? 3.325 -8.952 -0.487 1.00 91.56 104 ASP A C 1
ATOM 794 O O . ASP A 1 104 ? 2.105 -9.117 -0.564 1.00 91.56 104 ASP A O 1
ATOM 798 N N . TYR A 1 105 ? 3.929 -8.698 0.668 1.00 92.69 105 TYR A N 1
ATOM 799 C CA . TYR A 1 105 ? 3.220 -8.387 1.902 1.00 92.69 105 TYR A CA 1
ATOM 800 C C . TYR A 1 105 ? 3.535 -6.955 2.312 1.00 92.69 105 TYR A C 1
ATOM 802 O O . TYR A 1 105 ? 4.682 -6.511 2.256 1.00 92.69 105 TYR A O 1
ATOM 810 N N . VAL A 1 106 ? 2.519 -6.212 2.731 1.00 94.75 106 VAL A N 1
ATOM 811 C CA . VAL A 1 106 ? 2.656 -4.815 3.135 1.00 94.75 106 VAL A CA 1
ATOM 812 C C . VAL A 1 106 ? 2.272 -4.645 4.594 1.00 94.75 106 VAL A C 1
ATOM 814 O O . VAL A 1 106 ? 1.141 -4.911 4.992 1.00 94.75 106 VAL A O 1
ATOM 817 N N . LEU A 1 107 ? 3.221 -4.180 5.396 1.00 95.31 107 LEU A N 1
ATOM 818 C CA . LEU A 1 107 ? 2.968 -3.729 6.752 1.00 95.31 107 LEU A CA 1
ATOM 819 C C . LEU A 1 107 ? 2.368 -2.328 6.689 1.00 95.31 107 LEU A C 1
ATOM 821 O O . LEU A 1 107 ? 2.955 -1.405 6.110 1.00 95.31 107 LEU A O 1
ATOM 825 N N . CYS A 1 108 ? 1.204 -2.183 7.303 1.00 95.12 108 CYS A N 1
ATOM 826 C CA . CYS A 1 108 ? 0.474 -0.935 7.351 1.00 95.12 108 CYS A CA 1
ATOM 827 C C . CYS A 1 108 ? 0.095 -0.583 8.786 1.00 95.12 108 CYS A C 1
ATOM 829 O O . CYS A 1 108 ? -0.100 -1.458 9.629 1.00 95.12 108 CYS A O 1
ATOM 831 N N . ARG A 1 109 ? -0.071 0.712 9.033 1.00 94.75 109 ARG A N 1
ATOM 832 C CA . ARG A 1 109 ? -0.530 1.275 10.296 1.00 94.75 109 ARG A CA 1
ATOM 833 C C . ARG A 1 109 ? -1.949 1.814 10.159 1.00 94.75 109 ARG A C 1
ATOM 835 O O . ARG A 1 109 ? -2.234 2.551 9.214 1.00 94.75 109 ARG A O 1
ATOM 842 N N . LYS A 1 110 ? -2.828 1.503 11.108 1.00 94.31 110 LYS A N 1
ATOM 843 C CA . LYS A 1 110 ? -4.209 2.000 11.115 1.00 94.31 110 LYS A CA 1
ATOM 844 C C . LYS A 1 110 ? -4.231 3.519 11.244 1.00 94.31 110 LYS A C 1
ATOM 846 O O . LYS A 1 110 ? -3.541 4.087 12.095 1.00 94.31 110 LYS A O 1
ATOM 851 N N . ILE A 1 111 ? -5.031 4.169 10.405 1.00 95.31 111 ILE A N 1
ATOM 852 C CA . ILE A 1 111 ? -5.304 5.601 10.490 1.00 95.31 111 ILE A CA 1
ATOM 853 C C . ILE A 1 111 ? -6.652 5.766 11.204 1.00 95.31 111 ILE A C 1
ATOM 855 O O . ILE A 1 111 ? -7.673 5.319 10.666 1.00 95.31 111 ILE A O 1
ATOM 859 N N . PRO A 1 112 ? -6.687 6.393 12.394 1.00 94.12 112 PRO A N 1
ATOM 860 C CA . PRO A 1 112 ? -7.941 6.721 13.062 1.00 94.12 112 PRO A CA 1
ATOM 861 C C . PRO A 1 112 ? -8.848 7.549 12.150 1.00 94.12 112 PRO A C 1
ATOM 863 O O . PRO A 1 112 ? -8.369 8.390 11.391 1.00 94.12 112 PRO A O 1
ATOM 866 N N . GLN A 1 113 ? -10.162 7.344 12.236 1.00 90.88 113 GLN A N 1
ATOM 867 C CA . GLN A 1 113 ? -11.122 8.038 11.369 1.00 90.88 113 GLN A CA 1
ATOM 868 C C . GLN A 1 113 ? -11.062 9.567 11.511 1.00 90.88 113 GLN A C 1
ATOM 870 O O . GLN A 1 113 ? -11.228 10.283 10.525 1.00 90.88 113 GLN A O 1
ATOM 875 N N . SER A 1 114 ? -10.737 10.067 12.710 1.00 93.00 114 SER A N 1
ATOM 876 C CA . SER A 1 114 ? -10.483 11.492 12.975 1.00 93.00 114 SER A CA 1
ATOM 877 C C . SER A 1 114 ? -9.356 12.079 12.124 1.00 93.00 114 SER A C 1
ATOM 879 O O . SER A 1 114 ? -9.340 13.280 11.860 1.00 93.00 114 SER A O 1
ATOM 881 N N . ASP A 1 115 ? -8.428 11.230 11.683 1.00 94.69 115 ASP A N 1
ATOM 882 C CA . ASP A 1 115 ? -7.183 11.646 11.052 1.00 94.69 115 ASP A CA 1
ATOM 883 C C . ASP A 1 115 ? -7.208 11.465 9.529 1.00 94.69 115 ASP A C 1
ATOM 885 O O . ASP A 1 115 ? -6.260 11.854 8.846 1.00 94.69 115 ASP A O 1
ATOM 889 N N . TRP A 1 116 ? -8.289 10.910 8.965 1.00 94.19 116 TRP A N 1
ATOM 890 C CA . TRP A 1 116 ? -8.409 10.662 7.522 1.00 94.19 116 TRP A CA 1
ATOM 891 C C . TRP A 1 116 ? -8.221 11.936 6.696 1.00 94.19 116 TRP A C 1
ATOM 893 O O . TRP A 1 116 ? -7.566 11.912 5.658 1.00 94.19 116 TRP A O 1
ATOM 903 N N . GLN A 1 117 ? -8.727 13.068 7.183 1.00 92.69 117 GLN A N 1
ATOM 904 C CA . GLN A 1 117 ? -8.587 14.367 6.520 1.00 92.69 117 GLN A CA 1
ATOM 905 C C . GLN A 1 117 ? -7.142 14.885 6.437 1.00 92.69 117 GLN A C 1
ATOM 907 O O . GLN A 1 117 ? -6.852 15.746 5.612 1.00 92.69 117 GLN A O 1
ATOM 912 N N . TYR A 1 118 ? -6.230 14.363 7.262 1.00 93.88 118 TYR A N 1
ATOM 913 C CA . TYR A 1 118 ? -4.815 14.750 7.277 1.00 93.88 118 TYR A CA 1
ATOM 914 C C . TYR A 1 118 ? -3.933 13.798 6.458 1.00 93.88 118 TYR A C 1
ATOM 916 O O . TYR A 1 118 ? -2.705 13.912 6.469 1.00 93.88 118 TYR A O 1
ATOM 924 N N . VAL A 1 119 ? -4.530 12.831 5.755 1.00 94.25 119 VAL A N 1
ATOM 925 C CA . VAL A 1 119 ? -3.793 11.921 4.879 1.00 94.25 119 VAL A CA 1
ATOM 926 C C . VAL A 1 119 ? -3.334 12.680 3.637 1.00 94.25 119 VAL A C 1
ATOM 928 O O . VAL A 1 119 ? -4.145 13.175 2.859 1.00 94.25 119 VAL A O 1
ATOM 931 N N . ASN A 1 120 ? -2.017 12.730 3.432 1.00 95.38 120 ASN A N 1
ATOM 932 C CA . ASN A 1 120 ? -1.426 13.381 2.267 1.00 95.38 120 ASN A CA 1
ATOM 933 C C . ASN A 1 120 ? -1.917 12.753 0.955 1.00 95.38 120 ASN A C 1
ATOM 935 O O . ASN A 1 120 ? -2.087 11.533 0.850 1.00 95.38 120 ASN A O 1
ATOM 939 N N . ASP A 1 121 ? -2.040 13.586 -0.073 1.00 95.94 121 ASP A N 1
ATOM 940 C CA . ASP A 1 121 ? -2.382 13.151 -1.421 1.00 95.94 121 ASP A CA 1
ATOM 941 C C . ASP A 1 121 ? -1.469 12.022 -1.917 1.00 95.94 121 ASP A C 1
ATOM 943 O O . ASP A 1 121 ? -0.245 12.070 -1.787 1.00 95.94 121 ASP A O 1
ATOM 947 N N . LEU A 1 122 ? -2.087 11.021 -2.553 1.00 95.06 122 LEU A N 1
ATOM 948 C CA . LEU A 1 122 ? -1.423 9.874 -3.178 1.00 95.06 122 LEU A CA 1
ATOM 949 C C . LEU A 1 122 ? -0.635 8.981 -2.204 1.00 95.06 122 LEU A C 1
ATOM 951 O O . LEU A 1 122 ? 0.200 8.178 -2.645 1.00 95.06 122 LEU A O 1
ATOM 955 N N . THR A 1 123 ? -0.935 9.071 -0.904 1.00 96.62 123 THR A N 1
ATOM 956 C CA . THR A 1 123 ? -0.430 8.133 0.107 1.00 96.62 123 THR A CA 1
ATOM 957 C C . THR A 1 123 ? -0.875 6.718 -0.249 1.00 96.62 123 THR A C 1
ATOM 959 O O . THR A 1 123 ? -2.028 6.493 -0.613 1.00 96.62 123 THR A O 1
ATOM 962 N N . VAL A 1 124 ? 0.046 5.757 -0.176 1.00 97.69 124 VAL A N 1
ATOM 963 C CA . VAL A 1 124 ? -0.288 4.343 -0.369 1.00 97.69 124 VAL A CA 1
ATOM 964 C C . VAL A 1 124 ? -1.003 3.849 0.882 1.00 97.69 124 VAL A C 1
ATOM 966 O O . VAL A 1 124 ? -0.460 3.930 1.987 1.00 97.69 124 VAL A O 1
ATOM 969 N N . CYS A 1 125 ? -2.213 3.338 0.702 1.00 96.75 125 CYS A N 1
ATOM 970 C CA . CYS A 1 125 ? -3.030 2.807 1.773 1.00 96.75 125 CYS A CA 1
ATOM 971 C C . CYS A 1 125 ? -3.664 1.480 1.372 1.00 96.75 125 CYS A C 1
ATOM 973 O O . CYS A 1 125 ? -4.042 1.279 0.216 1.00 96.75 125 CYS A O 1
ATOM 975 N N . VAL A 1 126 ? -3.837 0.604 2.357 1.00 95.19 126 VAL A N 1
ATOM 976 C CA . VAL A 1 126 ? -4.841 -0.452 2.278 1.00 95.19 126 VAL A CA 1
ATOM 977 C C . VAL A 1 126 ? -6.177 0.166 2.681 1.00 95.19 126 VAL A C 1
ATOM 979 O O . VAL A 1 126 ? -6.317 0.733 3.766 1.00 95.19 126 VAL A O 1
ATOM 982 N N . VAL A 1 127 ? -7.138 0.100 1.769 1.00 93.56 127 VAL A N 1
ATOM 983 C CA . VAL A 1 127 ? -8.507 0.579 1.934 1.00 93.56 127 VAL A CA 1
ATOM 984 C C . VAL A 1 127 ? -9.394 -0.641 2.110 1.00 93.56 127 VAL A C 1
ATOM 986 O O . VAL A 1 127 ? -9.431 -1.505 1.233 1.00 93.56 127 VAL A O 1
ATOM 989 N N . VAL A 1 128 ? -10.099 -0.712 3.235 1.00 90.81 128 VAL A N 1
ATOM 990 C CA . VAL A 1 128 ? -11.135 -1.716 3.479 1.00 90.81 128 VAL A CA 1
ATOM 991 C C . VAL A 1 128 ? -12.475 -1.031 3.289 1.00 90.81 128 VAL A C 1
ATOM 993 O O . VAL A 1 128 ? -12.771 -0.043 3.958 1.00 90.81 128 VAL A O 1
ATOM 996 N N . SER A 1 129 ? -13.284 -1.525 2.361 1.00 89.56 129 SER A N 1
ATOM 997 C CA . SER A 1 129 ? -14.544 -0.885 1.984 1.00 89.56 129 SER A CA 1
ATOM 998 C C . SER A 1 129 ? -15.638 -1.906 1.700 1.00 89.56 129 SER A C 1
ATOM 1000 O O . SER A 1 129 ? -15.360 -3.029 1.284 1.00 89.56 129 SER A O 1
ATOM 1002 N N . LYS A 1 130 ? -16.896 -1.515 1.906 1.00 84.19 130 LYS A N 1
ATOM 1003 C CA . LYS A 1 130 ? -18.062 -2.387 1.690 1.00 84.19 130 LYS A CA 1
ATOM 1004 C C . LYS A 1 130 ? -18.202 -2.902 0.244 1.00 84.19 130 LYS A C 1
ATOM 1006 O O . LYS A 1 130 ? -18.383 -4.105 0.093 1.00 84.19 130 LYS A O 1
ATOM 1011 N N . PRO A 1 131 ? -18.116 -2.062 -0.813 1.00 85.94 131 PRO A N 1
ATOM 1012 C CA . PRO A 1 131 ? -18.356 -2.521 -2.190 1.00 85.94 131 PRO A CA 1
ATOM 1013 C C . PRO A 1 131 ? -17.174 -3.275 -2.816 1.00 85.94 131 PRO A C 1
ATOM 1015 O O . PRO A 1 131 ? -17.293 -3.859 -3.891 1.00 85.94 131 PRO A O 1
ATOM 1018 N N . HIS A 1 132 ? -16.000 -3.189 -2.199 1.00 82.56 132 HIS A N 1
ATOM 1019 C CA . HIS A 1 132 ? -14.726 -3.433 -2.869 1.00 82.56 132 HIS A CA 1
ATOM 1020 C C . HIS A 1 132 ? -13.745 -4.246 -2.026 1.00 82.56 132 HIS A C 1
ATOM 1022 O O . HIS A 1 132 ? -12.671 -4.595 -2.520 1.00 82.56 132 HIS A O 1
ATOM 1028 N N . GLY A 1 133 ? -14.103 -4.549 -0.779 1.00 84.44 133 GLY A N 1
ATOM 1029 C CA . GLY A 1 133 ? -13.278 -5.300 0.146 1.00 84.44 133 GLY A CA 1
ATOM 1030 C C . GLY A 1 133 ? -11.960 -4.607 0.452 1.00 84.44 133 GLY A C 1
ATOM 1031 O O . GLY A 1 133 ? -11.899 -3.384 0.602 1.00 84.44 133 GLY A O 1
ATOM 1032 N N . LEU A 1 134 ? -10.913 -5.422 0.561 1.00 87.62 134 LEU A N 1
ATOM 1033 C CA . LEU A 1 134 ? -9.554 -5.004 0.868 1.00 87.62 134 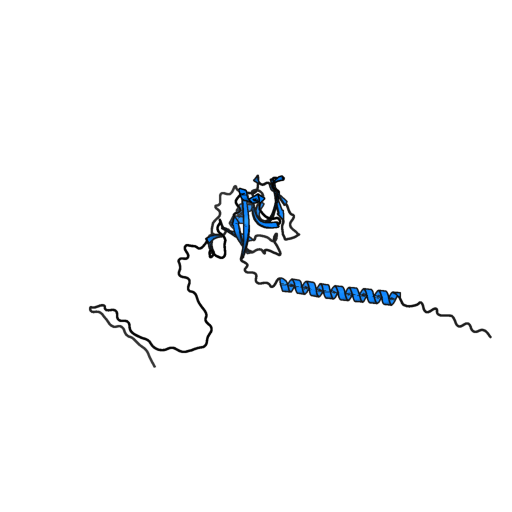LEU A CA 1
ATOM 1034 C C . LEU A 1 134 ? -8.785 -4.698 -0.417 1.00 87.62 134 LEU A C 1
ATOM 1036 O O . LEU A 1 134 ? -8.621 -5.569 -1.271 1.00 87.62 134 LEU A O 1
ATOM 1040 N N . GLN A 1 135 ? -8.266 -3.476 -0.541 1.00 90.44 135 GLN A N 1
ATOM 1041 C CA . GLN A 1 135 ? -7.496 -3.055 -1.711 1.00 90.44 135 GLN A CA 1
ATOM 1042 C C . GLN A 1 135 ? -6.296 -2.193 -1.335 1.00 90.44 135 GLN A C 1
ATOM 1044 O O . GLN A 1 135 ? -6.424 -1.246 -0.567 1.00 90.44 135 GLN A O 1
ATOM 1049 N N . LEU A 1 136 ? -5.140 -2.452 -1.947 1.00 94.75 136 LEU A N 1
ATOM 1050 C CA . LEU A 1 136 ? -3.998 -1.540 -1.894 1.00 94.75 136 LEU A CA 1
ATOM 1051 C C . LEU A 1 136 ? -4.141 -0.489 -3.000 1.00 94.75 136 LEU A C 1
ATOM 1053 O O . LEU A 1 136 ? -4.231 -0.846 -4.177 1.00 94.75 136 LEU A O 1
ATOM 1057 N N . LYS A 1 137 ? -4.185 0.796 -2.635 1.00 96.38 137 LYS A N 1
ATOM 1058 C CA . LYS A 1 137 ? -4.373 1.926 -3.559 1.00 96.38 137 LYS A CA 1
ATOM 1059 C C . LYS A 1 137 ? -3.584 3.151 -3.111 1.00 96.38 137 LYS A C 1
ATOM 1061 O O . LYS A 1 137 ? -3.230 3.292 -1.944 1.00 96.38 137 LYS A O 1
ATOM 1066 N N . ARG A 1 138 ? -3.366 4.094 -4.027 1.00 97.44 138 ARG A N 1
ATOM 1067 C CA . ARG A 1 138 ? -3.043 5.479 -3.667 1.00 97.44 138 ARG A CA 1
ATOM 1068 C C . ARG A 1 138 ? -4.324 6.230 -3.363 1.00 97.44 138 ARG A C 1
ATOM 1070 O O . ARG A 1 138 ? -5.186 6.340 -4.236 1.00 97.44 138 ARG A O 1
ATOM 1077 N N . VAL A 1 139 ? -4.435 6.762 -2.155 1.00 97.00 139 VAL A N 1
ATOM 1078 C CA . VAL A 1 139 ? -5.625 7.491 -1.716 1.00 97.00 139 VAL A CA 1
ATOM 1079 C C . VAL A 1 139 ? -5.424 8.994 -1.816 1.00 97.00 139 VAL A C 1
ATOM 1081 O O . VAL A 1 139 ? -4.336 9.524 -1.589 1.00 97.00 139 VAL A O 1
ATOM 1084 N N . LYS A 1 140 ? -6.497 9.688 -2.175 1.00 96.62 140 LYS A N 1
ATOM 1085 C CA . LYS A 1 140 ? -6.632 11.134 -2.049 1.00 96.62 140 LYS A CA 1
ATOM 1086 C C . LYS A 1 140 ? -7.950 11.411 -1.346 1.00 96.62 140 LYS A C 1
ATOM 1088 O O . LYS A 1 140 ? -9.013 11.156 -1.911 1.00 96.62 140 LYS A O 1
ATOM 1093 N N . VAL A 1 141 ? -7.860 11.900 -0.118 1.00 95.44 141 VAL A N 1
ATOM 1094 C CA . VAL A 1 141 ? -9.025 12.216 0.704 1.00 95.44 141 VAL A CA 1
ATOM 1095 C C . VAL A 1 141 ? -9.515 13.614 0.334 1.00 95.44 141 VAL A C 1
ATOM 1097 O O . VAL A 1 141 ? -8.721 14.543 0.202 1.00 95.44 141 VAL A O 1
ATOM 1100 N N . ARG A 1 142 ? -10.823 13.759 0.124 1.00 94.88 142 ARG A N 1
ATOM 1101 C CA . ARG A 1 142 ? -11.501 15.029 -0.148 1.00 94.88 142 ARG A CA 1
ATOM 1102 C C . ARG A 1 142 ? -12.563 15.253 0.925 1.00 94.88 142 ARG A C 1
ATOM 1104 O O . ARG A 1 142 ? -13.700 14.822 0.734 1.00 94.88 142 ARG A O 1
ATOM 1111 N N . PRO A 1 143 ? -12.198 15.885 2.053 1.00 91.44 143 PRO A N 1
ATOM 1112 C CA . PRO A 1 143 ? -13.110 16.070 3.178 1.00 91.44 143 PRO A CA 1
ATOM 1113 C C . PRO A 1 143 ? -14.375 16.844 2.794 1.00 91.44 143 PRO A C 1
ATOM 1115 O O . PRO A 1 143 ? -15.462 16.422 3.163 1.00 91.44 143 PRO A O 1
ATOM 1118 N N . ASP A 1 144 ? -14.240 17.897 1.979 1.00 92.69 144 ASP A N 1
ATOM 1119 C CA . ASP A 1 144 ? -15.363 18.747 1.546 1.00 92.69 144 ASP A CA 1
ATOM 1120 C C . ASP A 1 144 ? -16.387 18.003 0.674 1.00 92.69 144 ASP A C 1
ATOM 1122 O O . ASP A 1 144 ? -17.564 18.352 0.645 1.00 92.69 144 ASP A O 1
ATOM 1126 N N . GLU A 1 145 ? -15.936 16.975 -0.049 1.00 93.25 145 GLU A N 1
ATOM 1127 C CA . GLU A 1 145 ? -16.786 16.134 -0.897 1.00 93.25 145 GLU A CA 1
ATOM 1128 C C . GLU A 1 145 ? -17.244 14.860 -0.164 1.00 93.25 145 GLU A C 1
ATOM 1130 O O . GLU A 1 145 ? -18.046 14.117 -0.713 1.00 93.25 145 GLU A O 1
ATOM 1135 N N . HIS A 1 146 ? -16.737 14.585 1.047 1.00 93.75 146 HIS A N 1
ATOM 1136 C CA . HIS A 1 146 ? -16.885 13.303 1.751 1.00 93.75 146 HIS A CA 1
ATOM 1137 C C . HIS A 1 146 ? -16.451 12.081 0.919 1.00 93.75 146 HIS A C 1
ATOM 1139 O O . HIS A 1 146 ? -16.991 10.984 1.062 1.00 93.75 146 HIS A O 1
ATOM 1145 N N . LEU A 1 147 ? -15.431 12.254 0.069 1.00 95.81 147 LEU A N 1
ATOM 1146 C CA . LEU A 1 147 ? -14.956 11.220 -0.852 1.00 95.81 147 LEU A CA 1
ATOM 1147 C C . LEU A 1 147 ? -13.494 10.836 -0.619 1.00 95.81 147 LEU A C 1
ATOM 1149 O O . LEU A 1 147 ? -12.620 11.678 -0.407 1.00 95.81 147 LEU A O 1
ATOM 1153 N N . VAL A 1 148 ? -13.200 9.547 -0.764 1.00 96.25 148 VAL A N 1
ATOM 1154 C CA . VAL A 1 148 ? -11.846 9.002 -0.870 1.00 96.25 148 VAL A CA 1
ATOM 1155 C C . VAL A 1 148 ? -11.627 8.526 -2.300 1.00 96.25 148 VAL A C 1
ATOM 1157 O O . VAL A 1 148 ? -12.197 7.533 -2.751 1.00 96.25 148 VAL A O 1
ATOM 1160 N N . ARG A 1 149 ? -10.766 9.227 -3.038 1.00 96.88 149 ARG A N 1
ATOM 1161 C CA . ARG A 1 149 ? -10.381 8.826 -4.391 1.00 96.88 149 ARG A CA 1
ATOM 1162 C C . ARG A 1 149 ? -9.270 7.788 -4.337 1.00 96.88 149 ARG A C 1
ATOM 1164 O O . ARG A 1 149 ? -8.179 8.075 -3.848 1.00 96.88 149 ARG A O 1
ATOM 1171 N N . CYS A 1 150 ? -9.529 6.620 -4.907 1.00 96.56 150 CYS A N 1
ATOM 1172 C CA . CYS A 1 150 ? -8.615 5.488 -4.961 1.00 96.56 150 CYS A CA 1
ATOM 1173 C C . CYS A 1 150 ? -8.002 5.362 -6.359 1.00 96.56 150 CYS A C 1
ATOM 1175 O O . CYS A 1 150 ? -8.709 5.238 -7.362 1.00 96.56 150 CYS A O 1
ATOM 1177 N N . LYS A 1 151 ? -6.670 5.399 -6.437 1.00 97.00 151 LYS A N 1
ATOM 1178 C CA . LYS A 1 151 ? -5.903 5.319 -7.684 1.00 97.00 151 LYS A CA 1
ATOM 1179 C C . LYS A 1 151 ? -4.961 4.115 -7.669 1.00 97.00 151 LYS A C 1
ATOM 1181 O O . LYS A 1 151 ? -4.225 3.904 -6.711 1.00 97.00 151 LYS A O 1
ATOM 1186 N N . SER A 1 152 ? -4.979 3.370 -8.765 1.00 95.69 152 SER A N 1
ATOM 1187 C CA . SER A 1 152 ? -4.057 2.274 -9.072 1.00 95.69 152 SER A CA 1
ATOM 1188 C C . SER A 1 152 ? -2.764 2.813 -9.704 1.00 95.69 152 SER A C 1
ATOM 1190 O O . SER A 1 152 ? -2.809 3.808 -10.437 1.00 95.69 152 SER A O 1
ATOM 1192 N N . ASP A 1 153 ? -1.628 2.161 -9.450 1.00 92.25 153 ASP A N 1
ATOM 1193 C CA . ASP A 1 153 ? -0.362 2.469 -10.142 1.00 92.25 153 ASP A CA 1
ATOM 1194 C C . ASP A 1 153 ? -0.330 1.871 -11.549 1.00 92.25 153 ASP A C 1
ATOM 1196 O O . ASP A 1 153 ? 0.208 2.477 -12.483 1.00 92.25 153 ASP A O 1
ATOM 1200 N N . ASN A 1 154 ? -1.006 0.737 -11.726 1.00 91.50 154 ASN A N 1
ATOM 1201 C CA . ASN A 1 154 ? -1.178 0.111 -13.019 1.00 91.50 154 ASN A CA 1
ATOM 1202 C C . ASN A 1 154 ? -2.211 0.889 -13.845 1.00 91.50 154 ASN A C 1
ATOM 1204 O O . ASN A 1 154 ? -3.392 0.964 -13.499 1.00 91.50 154 ASN A O 1
ATOM 1208 N N . ARG A 1 155 ? -1.769 1.438 -14.984 1.00 88.69 155 ARG A N 1
ATOM 1209 C CA . ARG A 1 155 ? -2.589 2.272 -15.885 1.00 88.69 155 ARG A CA 1
ATOM 1210 C C . ARG A 1 155 ? -3.795 1.548 -16.487 1.00 88.69 155 ARG A C 1
ATOM 1212 O O . ARG A 1 155 ? -4.701 2.216 -16.977 1.00 88.69 155 ARG A O 1
ATOM 1219 N N . ARG A 1 156 ? -3.813 0.211 -16.470 1.00 92.06 156 ARG A N 1
ATOM 1220 C CA . ARG A 1 156 ? -4.943 -0.599 -16.955 1.00 92.06 156 ARG A CA 1
ATOM 1221 C C . ARG A 1 156 ? -6.141 -0.561 -16.005 1.00 92.06 156 ARG A C 1
ATOM 1223 O O . ARG A 1 156 ? -7.241 -0.919 -16.408 1.00 92.06 156 ARG A O 1
ATOM 1230 N N . HIS A 1 157 ? -5.935 -0.119 -14.765 1.00 91.94 157 HIS A N 1
ATOM 12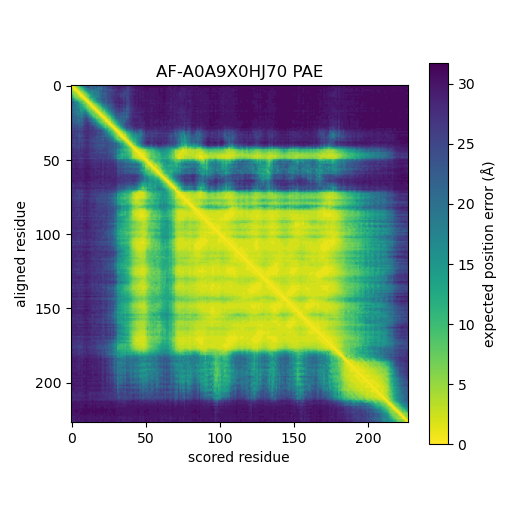31 C CA . HIS A 1 157 ? -6.967 -0.046 -13.740 1.00 91.94 157 HIS A CA 1
ATOM 1232 C C . HIS A 1 157 ? -7.453 1.391 -13.562 1.00 91.94 157 HIS A C 1
ATOM 1234 O O . HIS A 1 157 ? -6.679 2.298 -13.246 1.00 91.94 157 HIS A O 1
ATOM 1240 N N . HIS A 1 158 ? -8.758 1.603 -13.725 1.00 91.38 158 HIS A N 1
ATOM 1241 C CA . HIS A 1 158 ? -9.364 2.918 -13.540 1.00 91.38 158 HIS A CA 1
ATOM 1242 C C . HIS A 1 158 ? -9.355 3.346 -12.067 1.00 91.38 158 HIS A C 1
ATOM 1244 O O . HIS A 1 158 ? -9.429 2.529 -11.151 1.00 91.38 158 HIS A O 1
ATOM 1250 N N . SER A 1 159 ? -9.251 4.658 -11.841 1.00 94.69 159 SER A N 1
ATOM 1251 C CA . SER A 1 159 ? -9.474 5.231 -10.511 1.00 94.69 159 SER A CA 1
ATOM 1252 C C . SER A 1 159 ? -10.970 5.316 -10.230 1.00 94.69 159 SER A C 1
ATOM 1254 O O . SER A 1 159 ? -11.744 5.598 -11.143 1.00 94.69 159 SER A O 1
ATOM 1256 N N . PHE A 1 160 ? -11.354 5.162 -8.971 1.00 95.06 160 PHE A N 1
ATOM 1257 C CA . PHE A 1 160 ? -12.736 5.286 -8.513 1.00 95.06 160 PHE A CA 1
ATOM 1258 C C . PHE A 1 160 ? -12.791 6.113 -7.226 1.00 95.06 160 PHE A C 1
ATOM 1260 O O . PHE A 1 160 ? -11.758 6.391 -6.609 1.00 95.06 160 PHE A O 1
ATOM 1267 N N . ASN A 1 161 ? -13.991 6.536 -6.848 1.00 96.38 161 ASN A N 1
ATOM 1268 C CA . ASN A 1 161 ? -14.242 7.256 -5.605 1.00 96.38 161 ASN A CA 1
ATOM 1269 C C . ASN A 1 161 ? -15.070 6.364 -4.681 1.00 96.38 161 ASN A C 1
ATOM 1271 O O . ASN A 1 161 ? -15.924 5.625 -5.163 1.00 96.38 161 ASN A O 1
ATOM 1275 N N . LEU A 1 162 ? -14.808 6.463 -3.385 1.00 95.38 162 LEU A N 1
ATOM 1276 C CA . LEU A 1 162 ? -15.607 5.868 -2.320 1.00 95.38 162 LEU A CA 1
ATOM 1277 C C . LEU A 1 162 ? -16.158 6.978 -1.438 1.00 95.38 162 LEU A C 1
ATOM 1279 O O . LEU A 1 162 ? -15.430 7.930 -1.144 1.00 95.38 162 LEU A O 1
ATOM 1283 N N . ASP A 1 163 ? -17.397 6.840 -0.989 1.00 96.06 163 ASP A N 1
ATOM 1284 C CA . ASP A 1 163 ? -17.925 7.681 0.083 1.00 96.06 163 ASP A CA 1
ATOM 1285 C C . ASP A 1 163 ? -17.262 7.306 1.418 1.00 96.06 163 ASP A C 1
ATOM 1287 O O . ASP A 1 163 ? -16.920 6.144 1.661 1.00 96.06 163 ASP A O 1
ATOM 1291 N N . PHE A 1 164 ? -17.077 8.276 2.312 1.00 93.94 164 PHE A N 1
ATOM 1292 C CA . PHE A 1 164 ? -16.569 8.017 3.662 1.00 93.94 164 PHE A CA 1
ATOM 1293 C C . PHE A 1 164 ? -17.387 6.941 4.398 1.00 93.94 164 PHE A C 1
ATOM 1295 O O . PHE A 1 164 ? -16.811 6.167 5.159 1.00 93.94 164 PHE A O 1
ATOM 1302 N N . ALA A 1 165 ? -18.698 6.850 4.155 1.00 93.00 165 ALA A N 1
ATOM 1303 C CA . ALA A 1 165 ? -19.588 5.846 4.743 1.00 93.00 165 ALA A CA 1
ATOM 1304 C C . ALA A 1 165 ? -19.388 4.420 4.184 1.00 93.00 165 ALA A C 1
ATOM 1306 O O . ALA A 1 165 ? -19.850 3.433 4.782 1.00 93.00 165 ALA A O 1
ATOM 1307 N N . GLU A 1 166 ? -18.729 4.296 3.031 1.00 92.75 166 GLU A N 1
ATOM 1308 C CA . GLU A 1 166 ? -18.387 3.019 2.399 1.00 92.75 166 GLU A CA 1
ATOM 1309 C C . GLU A 1 166 ? -17.030 2.485 2.866 1.00 92.75 166 GLU A C 1
ATOM 1311 O O . GLU A 1 166 ? -16.805 1.271 2.812 1.00 92.75 166 GLU A O 1
ATOM 1316 N N . VAL A 1 167 ? -16.143 3.366 3.339 1.00 92.88 167 VAL A N 1
ATOM 1317 C CA . VAL A 1 167 ? -14.835 3.006 3.895 1.00 92.88 167 VAL A CA 1
ATOM 1318 C C . VAL A 1 167 ? -15.014 2.512 5.331 1.00 92.88 167 VAL A C 1
ATOM 1320 O O . VAL A 1 167 ? -15.504 3.227 6.199 1.00 92.88 167 VAL A O 1
ATOM 1323 N N . VAL A 1 168 ? -14.603 1.272 5.582 1.00 90.69 168 VAL A N 1
ATOM 1324 C CA . VAL A 1 168 ? -14.636 0.644 6.909 1.00 90.69 168 VAL A CA 1
ATOM 1325 C C . VAL A 1 168 ? -13.344 0.948 7.660 1.00 90.69 168 VAL A C 1
ATOM 1327 O O . VAL A 1 168 ? -13.380 1.400 8.800 1.00 90.69 168 VAL A O 1
ATOM 1330 N N . GLU A 1 169 ? -12.194 0.743 7.013 1.00 92.06 169 GLU A N 1
ATOM 1331 C CA . GLU A 1 169 ? -10.885 1.019 7.602 1.00 92.06 169 GLU A CA 1
ATOM 1332 C C . GLU A 1 169 ? -9.904 1.567 6.568 1.00 92.06 169 GLU A C 1
ATOM 1334 O O . GLU A 1 169 ? -9.951 1.228 5.382 1.00 92.06 169 GLU A O 1
ATOM 1339 N N . LEU A 1 170 ? -8.964 2.379 7.052 1.00 94.69 170 LEU A N 1
ATOM 1340 C CA . LEU A 1 170 ? -7.875 2.923 6.259 1.00 94.69 170 LEU A CA 1
ATOM 1341 C C . LEU A 1 170 ? -6.546 2.664 6.965 1.00 94.69 170 LEU A C 1
ATOM 1343 O O . LEU A 1 170 ? -6.346 3.058 8.115 1.00 94.69 170 LEU A O 1
ATOM 1347 N N . TRP A 1 171 ? -5.625 2.023 6.257 1.00 95.75 171 TRP A N 1
ATOM 1348 C CA . TRP A 1 171 ? -4.322 1.640 6.782 1.00 95.75 171 TRP A CA 1
ATOM 1349 C C . TRP A 1 171 ? -3.225 2.251 5.918 1.00 95.75 171 TRP A C 1
ATOM 1351 O O . TRP A 1 171 ? -3.173 2.026 4.713 1.00 95.75 171 TRP A O 1
ATOM 1361 N N . ARG A 1 172 ? -2.332 3.035 6.515 1.00 96.50 172 ARG A N 1
ATOM 1362 C CA . ARG A 1 172 ? -1.193 3.663 5.842 1.00 96.50 172 ARG A CA 1
ATOM 1363 C C . ARG A 1 172 ? -0.065 2.661 5.651 1.00 96.50 172 ARG A C 1
ATOM 1365 O O . ARG A 1 172 ? 0.372 2.055 6.620 1.00 96.50 172 ARG A O 1
ATOM 1372 N N . PHE A 1 173 ? 0.457 2.557 4.437 1.00 96.50 173 PHE A N 1
ATOM 1373 C CA . PHE A 1 173 ? 1.645 1.761 4.142 1.00 96.50 173 PHE A CA 1
ATOM 1374 C C . PHE A 1 173 ? 2.890 2.269 4.894 1.00 96.50 173 PHE A C 1
ATOM 1376 O O . PHE A 1 173 ? 3.163 3.474 4.887 1.00 96.50 173 PHE A O 1
ATOM 1383 N N . GLU A 1 174 ? 3.666 1.352 5.480 1.00 94.31 174 GLU A N 1
ATOM 1384 C CA . GLU A 1 174 ? 4.971 1.645 6.093 1.00 94.31 174 GLU A CA 1
ATOM 1385 C C . GLU A 1 174 ? 6.105 0.805 5.491 1.00 94.31 174 GLU A C 1
ATOM 1387 O O . GLU A 1 174 ? 7.116 1.367 5.071 1.00 94.31 174 GLU A O 1
ATOM 1392 N N . TRP A 1 175 ? 5.933 -0.519 5.402 1.00 94.94 175 TRP A N 1
ATOM 1393 C CA . TRP A 1 175 ? 6.977 -1.429 4.916 1.00 94.94 175 TRP A CA 1
ATOM 1394 C C . TRP A 1 175 ? 6.442 -2.444 3.909 1.00 94.94 175 TRP A C 1
ATOM 1396 O O . TRP A 1 175 ? 5.303 -2.896 4.006 1.00 94.94 175 TRP A O 1
ATOM 1406 N N . ARG A 1 176 ? 7.294 -2.844 2.961 1.00 92.94 176 ARG A N 1
ATOM 1407 C CA . ARG A 1 176 ? 7.025 -3.911 1.988 1.00 92.94 176 ARG A CA 1
ATOM 1408 C C . ARG A 1 176 ? 7.981 -5.071 2.237 1.00 92.94 176 ARG A C 1
ATOM 1410 O O . ARG A 1 176 ? 9.193 -4.879 2.209 1.00 92.94 176 ARG A O 1
ATOM 1417 N N . LEU A 1 177 ? 7.432 -6.262 2.414 1.00 91.56 177 LEU A N 1
ATOM 1418 C CA . LEU A 1 177 ? 8.148 -7.525 2.429 1.00 91.56 177 LEU A CA 1
ATOM 1419 C C . LEU A 1 177 ? 7.924 -8.188 1.069 1.00 91.56 177 LEU A C 1
ATOM 1421 O O . LEU A 1 177 ? 6.791 -8.496 0.706 1.00 91.56 177 LEU A O 1
ATOM 1425 N N . THR A 1 178 ? 8.996 -8.371 0.305 1.00 90.31 178 THR A N 1
ATOM 1426 C CA . THR A 1 178 ? 8.943 -9.000 -1.016 1.00 90.31 178 THR A CA 1
ATOM 1427 C C . THR A 1 178 ? 9.992 -10.097 -1.107 1.00 90.31 178 THR A C 1
ATOM 1429 O O . THR A 1 178 ? 11.104 -9.943 -0.604 1.00 90.31 178 THR A O 1
ATOM 1432 N N . ALA A 1 179 ? 9.623 -11.212 -1.734 1.00 84.25 179 ALA A N 1
ATOM 1433 C CA . ALA A 1 179 ? 10.567 -12.258 -2.115 1.00 84.25 179 ALA A CA 1
ATOM 1434 C C . ALA A 1 179 ? 11.195 -11.984 -3.493 1.00 84.25 179 ALA A C 1
ATOM 1436 O O . ALA A 1 179 ? 12.106 -12.702 -3.899 1.00 84.25 179 ALA A O 1
ATOM 1437 N N . ASN A 1 180 ? 10.703 -10.972 -4.220 1.00 80.75 180 ASN A N 1
ATOM 1438 C CA . ASN A 1 180 ? 11.269 -10.585 -5.498 1.00 80.75 180 ASN A CA 1
ATOM 1439 C C . ASN A 1 180 ? 12.544 -9.753 -5.273 1.00 80.75 180 ASN A C 1
ATOM 1441 O O . ASN A 1 180 ? 12.508 -8.705 -4.629 1.00 80.75 180 ASN A O 1
ATOM 1445 N N . ALA A 1 181 ? 13.661 -10.235 -5.815 1.00 77.88 181 ALA A N 1
ATOM 1446 C CA . ALA A 1 181 ? 14.966 -9.576 -5.779 1.00 77.88 181 ALA A CA 1
ATOM 1447 C C . ALA A 1 181 ? 15.395 -9.033 -7.158 1.00 77.88 181 ALA A C 1
ATOM 1449 O O . ALA A 1 181 ? 16.570 -8.735 -7.364 1.00 77.88 181 ALA A O 1
ATOM 1450 N N . GLU A 1 182 ? 14.464 -8.931 -8.111 1.00 71.75 182 GLU A N 1
ATOM 1451 C CA . GLU A 1 182 ? 14.718 -8.396 -9.449 1.00 71.75 182 GLU A CA 1
ATOM 1452 C C . GLU A 1 182 ? 15.252 -6.958 -9.403 1.00 71.75 182 GLU A C 1
ATOM 1454 O O . GLU A 1 182 ? 14.771 -6.091 -8.664 1.00 71.75 182 GLU A O 1
ATOM 1459 N N . ASN A 1 183 ? 16.250 -6.692 -10.246 1.00 67.56 183 ASN A N 1
ATOM 1460 C CA . ASN A 1 183 ? 16.853 -5.376 -10.387 1.00 67.56 183 ASN A CA 1
ATOM 1461 C C . ASN A 1 183 ? 16.042 -4.517 -11.366 1.00 67.56 183 ASN A C 1
ATOM 1463 O O . ASN A 1 183 ? 16.378 -4.396 -12.540 1.00 67.56 183 ASN A O 1
ATOM 1467 N N . ILE A 1 184 ? 14.985 -3.873 -10.865 1.00 66.81 184 ILE A N 1
ATOM 1468 C CA . ILE A 1 184 ? 14.107 -2.993 -11.663 1.00 66.81 184 ILE A CA 1
ATOM 1469 C C . ILE A 1 184 ? 14.904 -1.878 -12.377 1.00 66.81 184 ILE A C 1
ATOM 1471 O O . ILE A 1 184 ? 14.504 -1.394 -13.436 1.00 66.81 184 ILE A O 1
ATOM 1475 N N . THR A 1 185 ? 16.047 -1.470 -11.821 1.00 69.00 185 THR A N 1
ATOM 1476 C CA . THR A 1 185 ? 16.913 -0.438 -12.407 1.00 69.00 185 THR A CA 1
ATOM 1477 C C . THR A 1 185 ? 17.535 -0.884 -13.728 1.00 69.00 185 THR A C 1
ATOM 1479 O O . THR A 1 185 ? 17.678 -0.068 -14.632 1.00 69.00 185 THR A O 1
ATOM 1482 N N . GLU A 1 186 ? 17.866 -2.167 -13.868 1.00 72.88 186 GLU A N 1
ATOM 1483 C CA . GLU A 1 186 ? 18.481 -2.720 -15.078 1.00 72.88 186 GLU A CA 1
ATOM 1484 C C . GLU A 1 186 ? 17.526 -2.626 -16.273 1.00 72.88 186 GLU A C 1
ATOM 1486 O O . GLU A 1 186 ? 17.895 -2.119 -17.329 1.00 72.88 186 GLU A O 1
ATOM 1491 N N . ASP A 1 187 ? 16.251 -2.959 -16.069 1.00 73.00 187 ASP A N 1
ATOM 1492 C CA . ASP A 1 187 ? 15.207 -2.803 -17.086 1.00 73.00 187 ASP A CA 1
ATOM 1493 C C . ASP A 1 187 ? 14.985 -1.346 -17.507 1.00 73.00 187 ASP A C 1
ATOM 1495 O O . ASP A 1 187 ? 14.628 -1.071 -18.660 1.00 73.00 187 ASP A O 1
ATOM 1499 N N . ILE A 1 188 ? 15.153 -0.403 -16.575 1.00 76.44 188 ILE A N 1
ATOM 1500 C CA . ILE A 1 188 ? 15.062 1.030 -16.864 1.00 76.44 188 ILE A CA 1
ATOM 1501 C C . ILE A 1 188 ? 16.268 1.465 -17.692 1.00 76.44 188 ILE A C 1
ATOM 1503 O O . ILE A 1 188 ? 16.061 2.093 -18.728 1.00 76.44 188 ILE A O 1
ATOM 1507 N N . PHE A 1 189 ? 17.488 1.099 -17.294 1.00 80.75 189 PHE A N 1
ATOM 1508 C CA . PHE A 1 189 ? 18.697 1.423 -18.055 1.00 80.75 189 PHE A CA 1
ATOM 1509 C C . PHE A 1 189 ? 18.640 0.842 -19.469 1.00 80.75 189 PHE A C 1
ATOM 1511 O O . PHE A 1 189 ? 18.788 1.589 -20.425 1.00 80.75 189 PHE A O 1
ATOM 1518 N N . LEU A 1 190 ? 18.221 -0.414 -19.634 1.00 82.38 190 LEU A N 1
ATOM 1519 C CA . LEU A 1 190 ? 18.021 -1.019 -20.956 1.00 82.38 190 LEU A CA 1
ATOM 1520 C C . LEU A 1 190 ? 16.979 -0.281 -21.813 1.00 82.38 190 LEU A C 1
ATOM 1522 O O . LEU A 1 190 ? 17.050 -0.283 -23.042 1.00 82.38 190 LEU A O 1
ATOM 1526 N N . LYS A 1 191 ? 15.943 0.308 -21.201 1.00 85.00 191 LYS A N 1
ATOM 1527 C CA . LYS A 1 191 ? 14.971 1.146 -21.926 1.00 85.00 191 LYS A CA 1
ATOM 1528 C C . LYS A 1 191 ? 15.555 2.508 -22.289 1.00 85.00 191 LYS A C 1
ATOM 1530 O O . LYS A 1 191 ? 15.191 3.013 -23.345 1.00 85.00 191 LYS A O 1
ATOM 1535 N N . VAL A 1 192 ? 16.407 3.081 -21.442 1.00 90.69 192 VAL A N 1
ATOM 1536 C CA . VAL A 1 192 ? 17.111 4.340 -21.714 1.00 90.69 192 VAL A CA 1
ATOM 1537 C C . VAL A 1 192 ? 18.117 4.147 -22.843 1.00 90.69 192 VAL A C 1
ATOM 1539 O O . VAL A 1 192 ? 18.0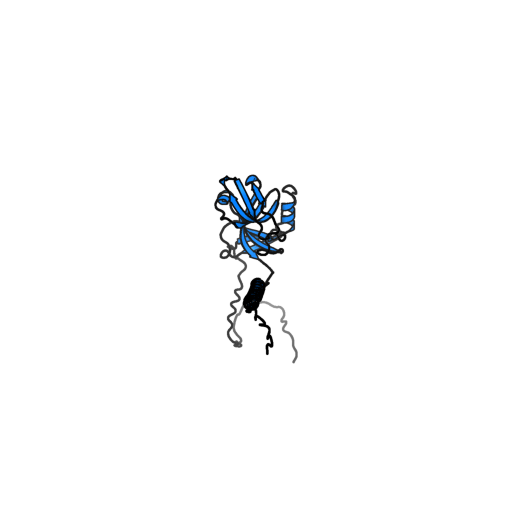21 4.879 -23.817 1.00 90.69 192 VAL A O 1
ATOM 1542 N N . ASP A 1 193 ? 18.941 3.102 -22.800 1.00 88.62 193 ASP A N 1
ATOM 1543 C CA . ASP A 1 193 ? 19.905 2.779 -23.861 1.00 88.62 193 ASP A CA 1
ATOM 1544 C C . ASP A 1 193 ? 19.198 2.638 -25.219 1.00 88.62 193 ASP A C 1
ATOM 1546 O O . ASP A 1 193 ? 19.548 3.289 -26.198 1.00 88.62 193 ASP A O 1
ATOM 1550 N N . ARG A 1 194 ? 18.083 1.893 -25.262 1.00 90.06 194 ARG A N 1
ATOM 1551 C CA . ARG A 1 194 ? 17.261 1.789 -26.481 1.00 90.06 194 ARG A CA 1
ATOM 1552 C C . ARG A 1 194 ? 16.690 3.127 -26.947 1.00 90.06 194 ARG A C 1
ATOM 1554 O O . ARG A 1 194 ? 16.447 3.302 -28.139 1.00 90.06 194 ARG A O 1
ATOM 1561 N N . LEU A 1 195 ? 16.358 4.039 -26.035 1.00 92.56 195 LEU A N 1
ATOM 1562 C CA . LEU A 1 195 ? 15.885 5.371 -26.413 1.00 92.56 195 LEU A CA 1
ATOM 1563 C C . LEU A 1 195 ? 17.025 6.219 -26.976 1.00 92.56 195 LEU A C 1
ATOM 1565 O O . LEU A 1 195 ? 16.795 6.938 -27.945 1.00 92.56 195 LEU A O 1
ATOM 1569 N N . GLU A 1 196 ? 18.222 6.120 -26.407 1.00 93.19 196 GLU A N 1
ATOM 1570 C CA . GLU A 1 196 ? 19.420 6.794 -26.908 1.00 93.19 196 GLU A CA 1
ATOM 1571 C C . GLU A 1 196 ? 19.766 6.326 -28.326 1.00 93.19 196 GLU A C 1
ATOM 1573 O O . GLU A 1 196 ? 19.917 7.168 -29.213 1.00 93.19 196 GLU A O 1
ATOM 1578 N N . ASP A 1 197 ? 19.748 5.013 -28.577 1.00 94.50 197 ASP A N 1
ATOM 1579 C CA . ASP A 1 197 ? 19.969 4.438 -29.912 1.00 94.50 197 ASP A CA 1
ATOM 1580 C C . ASP A 1 197 ? 18.940 4.954 -30.931 1.00 94.50 197 ASP A C 1
ATOM 1582 O O . ASP A 1 197 ? 19.290 5.458 -31.998 1.00 94.50 197 ASP A O 1
ATOM 1586 N N . ASN A 1 198 ? 17.649 4.916 -30.577 1.00 93.56 198 ASN A N 1
ATOM 1587 C CA . ASN A 1 198 ? 16.582 5.405 -31.455 1.00 93.56 198 ASN A CA 1
ATOM 1588 C C . ASN A 1 198 ? 16.713 6.908 -31.767 1.00 93.56 198 ASN A C 1
ATOM 1590 O O . ASN A 1 198 ? 16.342 7.354 -32.857 1.00 93.56 198 ASN A O 1
ATOM 1594 N N . LEU A 1 199 ? 17.193 7.713 -30.812 1.00 95.38 199 LEU A N 1
ATOM 1595 C CA . LEU A 1 199 ? 17.428 9.143 -31.022 1.00 95.38 199 LEU A CA 1
ATOM 1596 C C . LEU A 1 199 ? 18.621 9.390 -31.947 1.00 95.38 199 LEU A C 1
ATOM 1598 O O . LEU A 1 199 ? 18.557 10.297 -32.781 1.00 95.38 199 LEU A O 1
ATOM 1602 N N . GLU A 1 200 ? 19.679 8.591 -31.830 1.00 94.75 200 GLU A N 1
ATOM 1603 C CA . GLU A 1 200 ? 20.834 8.664 -32.721 1.00 94.75 200 GLU A CA 1
ATOM 1604 C C . GLU A 1 200 ? 20.453 8.276 -34.157 1.00 94.75 200 GLU A C 1
ATOM 1606 O O . GLU A 1 200 ? 20.749 9.022 -35.094 1.00 94.75 200 GLU A O 1
ATOM 1611 N N . ASP A 1 201 ? 19.685 7.201 -34.337 1.00 93.75 201 ASP A N 1
ATOM 1612 C CA . ASP A 1 201 ? 19.172 6.781 -35.646 1.00 93.75 201 ASP A CA 1
ATOM 1613 C C . ASP A 1 201 ? 18.274 7.853 -36.287 1.00 93.75 201 ASP A C 1
ATOM 1615 O O . ASP A 1 201 ? 18.386 8.169 -37.482 1.00 93.75 201 ASP A O 1
ATOM 1619 N N . LEU A 1 202 ? 17.400 8.478 -35.489 1.00 92.81 202 LEU A N 1
ATOM 1620 C CA . LEU A 1 202 ? 16.558 9.582 -35.949 1.00 92.81 202 LEU A CA 1
ATOM 1621 C C . LEU A 1 202 ? 17.406 10.792 -36.366 1.00 92.81 202 LEU A C 1
ATOM 1623 O O . LEU A 1 202 ? 17.143 11.406 -37.406 1.00 92.81 202 LEU A O 1
ATOM 1627 N N . ARG A 1 203 ? 18.441 11.123 -35.585 1.00 93.44 203 ARG A N 1
ATOM 1628 C CA . ARG A 1 203 ? 19.383 12.208 -35.888 1.00 93.44 203 ARG A CA 1
ATOM 1629 C C . ARG A 1 203 ? 20.104 11.946 -37.208 1.00 93.44 203 ARG A C 1
ATOM 1631 O O . ARG A 1 203 ? 20.167 12.850 -38.043 1.00 93.44 203 ARG A O 1
ATOM 1638 N N . GLN A 1 204 ? 20.601 10.730 -37.431 1.00 93.69 204 GLN A N 1
ATOM 1639 C CA . GLN A 1 204 ? 21.267 10.348 -38.680 1.00 93.69 204 GLN A CA 1
ATOM 1640 C C . GLN A 1 204 ? 20.317 10.413 -39.878 1.00 93.69 204 GLN A C 1
ATOM 1642 O O . GLN A 1 204 ? 20.668 10.977 -40.918 1.00 93.69 204 GLN A O 1
ATOM 1647 N N . THR A 1 205 ? 19.083 9.931 -39.716 1.00 92.56 205 THR A N 1
ATOM 1648 C CA . THR A 1 205 ? 18.047 10.021 -40.753 1.00 92.56 205 THR A CA 1
ATOM 1649 C C . THR A 1 205 ? 17.781 11.478 -41.128 1.00 92.56 205 THR A C 1
ATOM 1651 O O . THR A 1 205 ? 17.809 11.829 -42.309 1.00 92.56 205 THR A O 1
ATOM 1654 N N . PHE A 1 206 ? 17.611 12.359 -40.138 1.00 92.38 206 PHE A N 1
ATOM 1655 C CA . PHE A 1 206 ? 17.414 13.788 -40.376 1.00 92.38 206 PHE A CA 1
ATOM 1656 C C . PHE A 1 206 ? 18.610 14.424 -41.100 1.00 92.38 206 PHE A C 1
ATOM 1658 O O . PHE A 1 206 ? 18.424 15.147 -42.079 1.00 92.38 206 PHE A O 1
ATOM 1665 N N . GLN A 1 207 ? 19.841 14.112 -40.684 1.00 89.69 207 GLN A N 1
ATOM 1666 C CA . GLN A 1 207 ? 21.054 14.595 -41.353 1.00 89.69 207 GLN A CA 1
ATOM 1667 C C . GLN A 1 207 ? 21.141 14.132 -42.809 1.00 89.69 207 GLN A C 1
ATOM 1669 O O . GLN A 1 207 ? 21.482 14.930 -43.684 1.00 89.69 207 GLN A O 1
ATOM 1674 N N . SER A 1 208 ? 20.790 12.875 -43.084 1.00 90.12 208 SER A N 1
ATOM 1675 C CA . SER A 1 208 ? 20.796 12.327 -44.442 1.00 90.12 208 SER A CA 1
ATOM 1676 C C . SER A 1 208 ? 19.765 13.005 -45.352 1.00 90.12 208 SER A C 1
ATOM 1678 O O . SER A 1 208 ? 20.079 13.325 -46.498 1.00 90.12 208 SER A O 1
ATOM 1680 N N . LEU A 1 209 ? 18.570 13.316 -44.835 1.00 87.88 209 LEU A N 1
ATOM 1681 C CA . LEU A 1 209 ? 17.531 14.037 -45.572 1.00 87.88 209 LEU A CA 1
ATOM 1682 C C . LEU A 1 209 ? 17.946 15.479 -45.863 1.00 87.88 209 LEU A C 1
ATOM 1684 O O . LEU A 1 209 ? 17.808 15.940 -46.996 1.00 87.88 209 LEU A O 1
ATOM 1688 N N . VAL A 1 210 ? 18.511 16.174 -44.871 1.00 86.00 210 VAL A N 1
ATOM 1689 C CA . VAL A 1 210 ? 19.045 17.531 -45.056 1.00 86.00 210 VAL A CA 1
ATOM 1690 C C . VAL A 1 210 ? 20.145 17.530 -46.121 1.00 86.00 210 VAL A C 1
ATOM 1692 O O . VAL A 1 210 ? 20.112 18.358 -47.032 1.00 86.00 210 VAL A O 1
ATOM 1695 N N . ALA A 1 211 ? 21.070 16.566 -46.081 1.00 83.19 211 ALA A N 1
ATOM 1696 C CA . ALA A 1 211 ? 22.127 16.431 -47.082 1.00 83.19 211 ALA A CA 1
ATOM 1697 C C . ALA A 1 211 ? 21.577 16.134 -48.490 1.00 83.19 211 ALA A C 1
ATOM 1699 O O . ALA A 1 211 ? 22.010 16.759 -49.457 1.00 83.19 211 ALA A O 1
ATOM 1700 N N . ALA A 1 212 ? 20.590 15.241 -48.608 1.00 79.62 212 ALA A N 1
ATOM 1701 C CA . ALA A 1 212 ? 19.949 14.906 -49.880 1.00 79.62 212 ALA A CA 1
ATOM 1702 C C . ALA A 1 212 ? 19.161 16.087 -50.475 1.00 79.62 212 ALA A C 1
ATOM 1704 O O . ALA A 1 212 ? 19.136 16.266 -51.692 1.00 79.62 212 ALA A O 1
ATOM 1705 N N . SER A 1 213 ? 18.553 16.923 -49.630 1.00 73.81 213 SER A N 1
ATOM 1706 C CA . SER A 1 213 ? 17.807 18.111 -50.064 1.00 73.81 213 SER A CA 1
ATOM 1707 C C . SER A 1 213 ? 18.691 19.293 -50.495 1.00 73.81 213 SER A C 1
ATOM 1709 O O . SER A 1 213 ? 18.234 20.142 -51.255 1.00 73.81 213 SER A O 1
ATOM 1711 N N . ASN A 1 214 ? 19.963 19.326 -50.077 1.00 64.38 214 ASN A N 1
ATOM 1712 C CA . ASN A 1 214 ? 20.923 20.388 -50.405 1.00 64.38 214 ASN A CA 1
ATOM 1713 C C . ASN A 1 214 ? 21.782 20.106 -51.654 1.00 64.38 214 ASN A C 1
ATOM 1715 O O . ASN A 1 214 ? 22.725 20.852 -51.924 1.00 64.38 214 ASN A O 1
ATOM 1719 N N . VAL A 1 215 ? 21.485 19.063 -52.436 1.00 61.09 215 VAL A N 1
ATOM 1720 C CA . VAL A 1 215 ? 22.212 18.791 -53.686 1.00 61.09 215 VAL A CA 1
ATOM 1721 C C . VAL A 1 215 ? 21.801 19.824 -54.749 1.00 61.09 215 VAL A C 1
ATOM 1723 O O . VAL A 1 215 ? 20.636 19.848 -55.155 1.00 61.09 215 VAL A O 1
ATOM 1726 N N . PRO A 1 216 ? 22.715 20.685 -55.243 1.00 54.22 216 PRO A N 1
ATOM 1727 C CA . PRO A 1 216 ? 22.378 21.633 -56.294 1.00 54.22 216 PRO A CA 1
ATOM 1728 C C . PRO A 1 216 ? 22.052 20.875 -57.586 1.00 54.22 216 PRO A C 1
ATOM 1730 O O . PRO A 1 216 ? 22.826 20.029 -58.035 1.00 54.22 216 PRO A O 1
ATOM 1733 N N . LEU A 1 217 ? 20.908 21.198 -58.201 1.00 52.81 217 LEU A N 1
ATOM 1734 C CA . LEU A 1 217 ? 20.540 20.756 -59.548 1.00 52.81 217 LEU A CA 1
ATOM 1735 C C . LEU A 1 217 ? 21.656 21.154 -60.523 1.00 52.81 217 LEU A C 1
ATOM 1737 O O . LEU A 1 217 ? 21.720 22.300 -60.976 1.00 52.81 217 LEU A O 1
ATOM 1741 N N . VAL A 1 218 ? 22.540 20.209 -60.851 1.00 55.81 218 VAL A N 1
ATOM 1742 C CA . VAL A 1 218 ? 23.522 20.358 -61.927 1.00 55.81 218 VAL A CA 1
ATOM 1743 C C . VAL A 1 218 ? 22.732 20.565 -63.217 1.00 55.81 218 VAL A C 1
ATOM 1745 O O . VAL A 1 218 ? 22.196 19.625 -63.805 1.00 55.81 218 VAL A O 1
ATOM 1748 N N 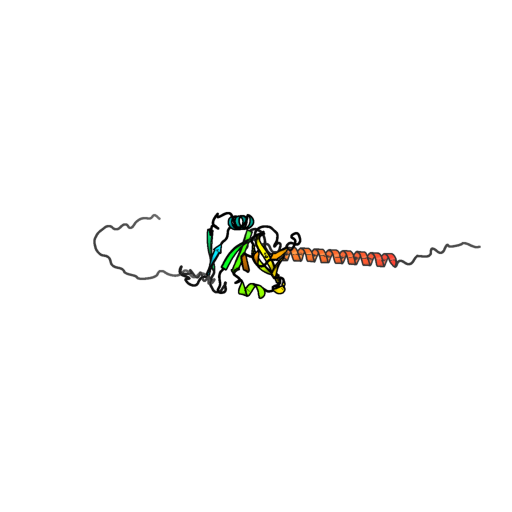. ARG A 1 219 ? 22.607 21.826 -63.647 1.00 49.41 219 ARG A N 1
ATOM 1749 C CA . ARG A 1 219 ? 22.084 22.175 -64.968 1.00 49.41 219 ARG A CA 1
ATOM 1750 C C . ARG A 1 219 ? 23.041 21.594 -66.002 1.00 49.41 219 ARG A C 1
ATOM 1752 O O . ARG A 1 219 ? 24.089 22.172 -66.272 1.00 49.41 219 ARG A O 1
ATOM 1759 N N . ALA A 1 220 ? 22.660 20.463 -66.588 1.00 50.91 220 ALA A N 1
ATOM 1760 C CA . ALA A 1 220 ? 23.253 19.949 -67.812 1.00 50.91 220 ALA A CA 1
ATOM 1761 C C . ALA A 1 220 ? 22.989 20.955 -68.949 1.00 50.91 220 ALA A C 1
ATOM 1763 O O . ALA A 1 220 ? 21.983 20.888 -69.657 1.00 50.91 220 ALA A O 1
ATOM 1764 N N . GLY A 1 221 ? 23.873 21.947 -69.073 1.00 49.19 221 GLY A N 1
ATOM 1765 C CA . GLY A 1 221 ? 23.939 22.841 -70.219 1.00 49.19 221 GLY A CA 1
ATOM 1766 C C . GLY A 1 221 ? 24.369 22.038 -71.439 1.00 49.19 221 GLY A C 1
ATOM 1767 O O . GLY A 1 221 ? 25.504 21.580 -71.520 1.00 49.19 221 GLY A O 1
ATOM 1768 N N . ARG A 1 222 ? 23.427 21.830 -72.361 1.00 49.78 222 ARG A N 1
ATOM 1769 C CA . ARG A 1 222 ? 23.648 21.223 -73.675 1.00 49.78 222 ARG A CA 1
ATOM 1770 C C . ARG A 1 222 ? 24.780 21.950 -74.407 1.00 49.78 222 ARG A C 1
ATOM 1772 O O . ARG A 1 222 ? 24.643 23.131 -74.716 1.00 49.78 222 ARG A O 1
ATOM 1779 N N . ASN A 1 223 ? 25.843 21.221 -74.744 1.00 48.09 223 ASN A N 1
ATOM 1780 C CA . ASN A 1 223 ? 26.748 21.601 -75.824 1.00 48.09 223 ASN A CA 1
ATOM 1781 C C . ASN A 1 223 ? 25.944 21.651 -77.126 1.00 48.09 223 ASN A C 1
ATOM 1783 O O . ASN A 1 223 ? 25.372 20.642 -77.539 1.00 48.09 223 ASN A O 1
ATOM 1787 N N . ASN A 1 224 ? 25.898 22.820 -77.756 1.00 53.31 224 ASN A N 1
ATOM 1788 C CA . ASN A 1 224 ? 25.371 22.993 -79.102 1.00 53.31 224 ASN A CA 1
ATOM 1789 C C . ASN A 1 224 ? 26.574 23.220 -80.031 1.00 53.31 224 ASN A C 1
ATOM 1791 O O . ASN A 1 224 ? 27.298 24.192 -79.806 1.00 53.31 224 ASN A O 1
ATOM 1795 N N . PRO A 1 225 ? 26.843 22.361 -81.029 1.00 52.72 225 PRO A N 1
ATOM 1796 C CA . PRO A 1 225 ? 27.875 22.648 -82.011 1.00 52.72 225 PRO A CA 1
ATOM 1797 C C . PRO A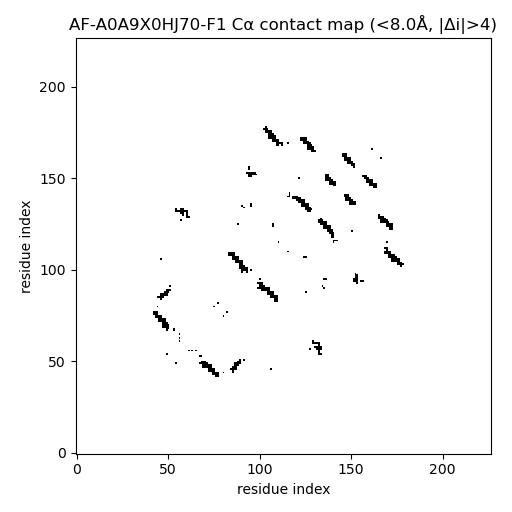 1 225 ? 27.292 23.600 -83.060 1.00 52.72 225 PRO A C 1
ATOM 1799 O O . PRO A 1 225 ? 26.283 23.291 -83.694 1.00 52.72 225 PRO A O 1
ATOM 1802 N N . ALA A 1 226 ? 27.918 24.759 -83.243 1.00 51.12 226 ALA A N 1
ATOM 1803 C CA . ALA A 1 226 ? 27.652 25.619 -84.386 1.00 51.12 226 ALA A CA 1
ATOM 1804 C C . ALA A 1 226 ? 28.969 26.143 -84.970 1.00 51.12 226 ALA A C 1
ATOM 1806 O O . ALA A 1 226 ? 29.644 26.945 -84.328 1.00 51.12 226 ALA A O 1
ATOM 1807 N N . GLN A 1 227 ? 29.188 25.701 -86.215 1.00 45.44 227 GLN A N 1
ATOM 1808 C CA . GLN A 1 227 ? 30.091 26.182 -87.272 1.00 45.44 227 GLN A CA 1
ATOM 1809 C C . GLN A 1 227 ? 31.560 25.764 -87.201 1.00 45.44 227 GLN A C 1
ATOM 1811 O O . GLN A 1 227 ? 32.291 26.205 -86.293 1.00 45.44 227 GLN A O 1
#

InterPro domains:
  IPR015927 Peptidase S24/S26A/S26B/S26C [PF00717] (60-164)
  IPR019756 Peptidase S26A, signal peptidase I, serine active site [PS00501] (93-100)
  IPR036286 LexA/Signal peptidase-like superfamily [SSF51306] (58-164)

Nearest PDB structures (foldseek):
  3k2z-assembly1_B  TM=8.468E-01  e=2.525E-06  Thermotoga maritima
  3k2z-assembly1_A  TM=8.560E-01  e=1.933E-05  Thermotoga maritima
  1jhh-assembly1_B  TM=7.088E-01  e=8.069E-04  Escherichia coli
  5gl6-assembly2_B  TM=7.165E-01  e=2.057E-01  Mycolicibacterium smegmatis MC2 155
  6gq1-assembly1_M  TM=3.812E-01  e=2.089E+00  Saccharomyces cerevisiae S288C

Solvent-accessible surface area (backbone atoms only — not comparable to full-atom values): 14128 Å² total; per-residue (Å²): 138,83,87,85,87,86,87,84,80,90,82,89,85,89,82,91,79,91,84,84,87,84,84,85,82,91,76,82,92,72,89,74,81,77,77,79,76,72,97,70,68,85,72,44,45,70,21,47,32,50,42,67,67,42,42,51,47,34,50,71,30,97,76,68,88,69,72,72,63,73,76,48,70,50,74,40,58,53,90,82,46,77,92,77,56,45,38,28,40,58,40,74,62,61,43,33,25,89,84,42,50,60,76,24,33,36,35,22,36,61,53,57,80,90,49,49,77,73,50,58,76,62,40,51,25,41,40,30,26,57,92,60,8,59,40,73,29,25,34,34,60,37,69,96,75,44,32,38,36,39,33,43,66,17,85,90,43,79,64,51,73,41,48,59,90,41,48,77,45,44,22,40,61,76,48,78,51,63,89,77,82,76,64,67,64,57,63,49,50,58,50,48,54,53,48,53,52,54,51,51,54,50,49,53,51,51,52,51,51,55,57,66,71,67,61,76,83,78,76,81,75,76,87,75,93,78,135